Protein AF-A0A7X3L2T0-F1 (afdb_monomer)

Structure (mmCIF, N/CA/C/O backbone):
data_AF-A0A7X3L2T0-F1
#
_entry.id   AF-A0A7X3L2T0-F1
#
loop_
_atom_site.group_PDB
_atom_site.id
_atom_site.type_symbol
_atom_site.label_atom_id
_atom_site.label_alt_id
_atom_site.label_comp_id
_atom_site.label_asym_id
_atom_site.label_entity_id
_atom_site.label_seq_id
_atom_site.pdbx_PDB_ins_code
_atom_site.Cartn_x
_atom_site.Cartn_y
_atom_site.Cartn_z
_atom_site.occupancy
_atom_site.B_iso_or_equiv
_atom_site.auth_seq_id
_atom_site.auth_comp_id
_atom_site.auth_asym_id
_atom_site.auth_atom_id
_atom_site.pdbx_PDB_model_num
ATOM 1 N N . MET A 1 1 ? -4.067 -27.213 13.716 1.00 33.59 1 MET A N 1
ATOM 2 C CA . MET A 1 1 ? -3.298 -26.810 12.518 1.00 33.59 1 MET A CA 1
ATOM 3 C C . MET A 1 1 ? -4.275 -26.192 11.532 1.00 33.59 1 MET A C 1
ATOM 5 O O . MET A 1 1 ? -4.954 -26.915 10.819 1.00 33.59 1 MET A O 1
ATOM 9 N N . THR A 1 2 ? -4.468 -24.876 11.590 1.00 34.94 2 THR A N 1
ATOM 10 C CA . THR A 1 2 ? -5.421 -24.156 10.736 1.00 34.94 2 THR A CA 1
ATOM 11 C C . THR A 1 2 ? -4.739 -23.711 9.447 1.00 34.94 2 THR A C 1
ATOM 13 O O . THR A 1 2 ? -3.628 -23.190 9.465 1.00 34.94 2 THR A O 1
ATOM 16 N N . SER A 1 3 ? -5.430 -23.995 8.343 1.00 39.38 3 SER A N 1
ATOM 17 C CA . SER A 1 3 ? -5.092 -23.727 6.947 1.00 39.38 3 SER A CA 1
ATOM 18 C C . SER A 1 3 ? -4.263 -22.462 6.732 1.00 39.38 3 SER A C 1
ATOM 20 O O . SER A 1 3 ? -4.668 -21.372 7.133 1.00 39.38 3 SER A O 1
ATOM 22 N N . VAL A 1 4 ? -3.144 -22.618 6.020 1.00 44.22 4 VAL A N 1
ATOM 23 C CA . VAL A 1 4 ? -2.390 -21.539 5.373 1.00 44.22 4 VAL A CA 1
ATOM 24 C C . VAL A 1 4 ? -3.394 -20.644 4.647 1.00 44.22 4 VAL A C 1
ATOM 26 O O . VAL A 1 4 ? -4.039 -21.072 3.690 1.00 44.22 4 VAL A O 1
ATOM 29 N N . GLY A 1 5 ? -3.603 -19.436 5.176 1.00 45.91 5 GLY A N 1
ATOM 30 C CA . GLY A 1 5 ? -4.529 -18.466 4.608 1.00 45.91 5 GLY A CA 1
ATOM 31 C C . GLY A 1 5 ? -4.131 -18.190 3.166 1.00 45.91 5 GLY A C 1
ATOM 32 O O . GLY A 1 5 ? -2.961 -17.916 2.894 1.00 45.91 5 GLY A O 1
ATOM 33 N N . ALA A 1 6 ? -5.086 -18.309 2.245 1.00 55.22 6 ALA A N 1
ATOM 34 C CA . ALA A 1 6 ? -4.875 -17.967 0.848 1.00 55.22 6 ALA A CA 1
ATOM 35 C C . ALA A 1 6 ? -4.225 -16.579 0.785 1.00 55.22 6 ALA A C 1
ATOM 37 O O . ALA A 1 6 ? -4.824 -15.591 1.219 1.00 55.22 6 ALA A O 1
ATOM 38 N N . ARG A 1 7 ? -2.970 -16.513 0.317 1.00 68.75 7 ARG A N 1
ATOM 39 C CA . ARG A 1 7 ? -2.282 -15.235 0.122 1.00 68.75 7 ARG A CA 1
ATOM 40 C C . ARG A 1 7 ? -3.165 -14.407 -0.797 1.00 68.75 7 ARG A C 1
ATOM 42 O O . ARG A 1 7 ? -3.477 -14.848 -1.904 1.00 68.75 7 ARG A O 1
ATOM 49 N N . HIS A 1 8 ? -3.614 -13.254 -0.317 1.00 84.00 8 HIS A N 1
ATOM 50 C CA . HIS A 1 8 ? -4.382 -12.351 -1.153 1.00 84.00 8 HIS A CA 1
ATOM 51 C C . HIS A 1 8 ? -3.529 -11.994 -2.375 1.00 84.00 8 HIS A C 1
ATOM 53 O O . HIS A 1 8 ? -2.334 -11.743 -2.244 1.00 84.00 8 HIS A O 1
ATOM 59 N N . ARG A 1 9 ? -4.123 -12.028 -3.567 1.00 89.25 9 ARG A N 1
ATOM 60 C CA . ARG A 1 9 ? -3.465 -11.641 -4.815 1.00 89.25 9 ARG A CA 1
ATOM 61 C C . ARG A 1 9 ? -4.335 -10.621 -5.520 1.00 89.25 9 ARG A C 1
ATOM 63 O O . ARG A 1 9 ? -5.548 -10.805 -5.596 1.00 89.25 9 ARG A O 1
ATOM 70 N N . LEU A 1 10 ? -3.696 -9.581 -6.046 1.00 92.62 10 LEU A N 1
ATOM 71 C CA . LEU A 1 10 ? -4.368 -8.634 -6.922 1.00 92.62 10 LEU A CA 1
ATOM 72 C C . LEU A 1 10 ? -4.746 -9.325 -8.248 1.00 92.62 10 LEU A C 1
ATOM 74 O O . LEU A 1 10 ? -4.033 -10.241 -8.686 1.00 92.62 10 LEU A O 1
ATOM 78 N N . PRO A 1 11 ? -5.847 -8.910 -8.897 1.00 92.19 11 PRO A N 1
ATOM 79 C CA . PRO A 1 11 ? -6.208 -9.376 -10.232 1.00 92.19 11 PRO A CA 1
ATOM 80 C C . PRO A 1 11 ? -5.046 -9.215 -11.232 1.00 92.19 11 PRO A C 1
ATOM 82 O O . PRO A 1 11 ? -4.259 -8.279 -11.090 1.00 92.19 11 PRO A O 1
ATOM 85 N N . PRO A 1 12 ? -4.900 -10.107 -12.232 1.00 90.31 12 PRO A N 1
ATOM 86 C CA . PRO A 1 12 ? -3.883 -9.974 -13.284 1.00 90.31 12 PRO A CA 1
ATOM 87 C C . PRO A 1 12 ? -3.874 -8.585 -13.934 1.00 90.31 12 PRO A C 1
ATOM 89 O O . PRO A 1 12 ? -2.852 -7.913 -13.876 1.00 90.31 12 PRO A O 1
ATOM 92 N N . ASP A 1 13 ? -5.031 -8.111 -14.393 1.00 94.69 13 ASP A N 1
ATOM 93 C CA . ASP A 1 13 ? -5.159 -6.820 -15.079 1.00 94.69 13 ASP A CA 1
ATOM 94 C C . ASP A 1 13 ? -4.689 -5.641 -14.212 1.00 94.69 13 ASP A C 1
ATOM 96 O O . ASP A 1 13 ? -4.062 -4.700 -14.692 1.00 94.69 13 ASP A O 1
ATOM 100 N N . GLU A 1 14 ? -4.955 -5.693 -12.902 1.00 94.31 14 GLU A N 1
ATOM 101 C CA . GLU A 1 14 ? -4.504 -4.656 -11.974 1.00 94.31 14 GLU A CA 1
ATOM 102 C C . GLU A 1 14 ? -2.981 -4.682 -11.791 1.00 94.31 14 GLU A C 1
ATOM 104 O O . GLU A 1 14 ? -2.359 -3.625 -11.695 1.00 94.31 14 GLU A O 1
ATOM 109 N N . ARG A 1 15 ? -2.362 -5.869 -11.797 1.00 95.06 15 ARG A N 1
ATOM 110 C CA . ARG A 1 15 ? -0.898 -6.012 -11.740 1.00 95.06 15 ARG A CA 1
ATOM 111 C C . ARG A 1 15 ? -0.229 -5.446 -12.989 1.00 95.06 15 ARG A C 1
ATOM 113 O O . ARG A 1 15 ? 0.780 -4.755 -12.858 1.00 95.06 15 ARG A O 1
ATOM 120 N N . ASP A 1 16 ? -0.817 -5.661 -14.162 1.00 93.81 16 ASP A N 1
ATOM 121 C CA . ASP A 1 16 ? -0.314 -5.104 -15.422 1.00 93.81 16 ASP A CA 1
ATOM 122 C C . ASP A 1 16 ? -0.427 -3.572 -15.441 1.00 93.81 16 ASP A C 1
ATOM 124 O O . ASP A 1 16 ? 0.521 -2.873 -15.810 1.00 93.81 16 ASP A O 1
ATOM 128 N N . ILE A 1 17 ? -1.550 -3.028 -14.952 1.00 96.88 17 ILE A N 1
ATOM 129 C CA . ILE A 1 17 ? -1.744 -1.579 -14.777 1.00 96.88 17 ILE A CA 1
ATOM 130 C C . ILE A 1 17 ? -0.698 -0.995 -13.821 1.00 96.88 17 ILE A C 1
ATOM 132 O O . ILE A 1 17 ? -0.138 0.064 -14.115 1.00 96.88 17 ILE A O 1
ATOM 136 N N . ILE A 1 18 ? -0.421 -1.673 -12.703 1.00 96.38 18 ILE A N 1
ATOM 137 C CA . ILE A 1 18 ? 0.611 -1.264 -11.742 1.00 96.38 18 ILE A CA 1
ATOM 138 C C . ILE A 1 18 ? 1.982 -1.233 -12.417 1.00 96.38 18 ILE A C 1
ATOM 140 O O . ILE A 1 18 ? 2.676 -0.220 -12.328 1.00 96.38 18 ILE A O 1
ATOM 144 N N . GLY A 1 19 ? 2.352 -2.300 -13.129 1.00 93.56 19 GLY A N 1
ATOM 145 C CA . GLY A 1 19 ? 3.618 -2.377 -13.857 1.00 93.56 19 GLY A CA 1
ATOM 146 C C . GLY A 1 19 ? 3.789 -1.221 -14.841 1.00 93.56 19 GLY A C 1
ATOM 147 O O . GLY A 1 19 ? 4.789 -0.505 -14.790 1.00 93.56 19 GLY A O 1
ATOM 148 N N . ALA A 1 20 ? 2.778 -0.974 -15.676 1.00 95.06 20 ALA A N 1
ATOM 149 C CA . ALA A 1 20 ? 2.796 0.120 -16.643 1.00 95.06 20 ALA A CA 1
ATOM 150 C C . ALA A 1 20 ? 2.870 1.505 -15.974 1.00 95.06 20 ALA A C 1
ATOM 152 O O . ALA A 1 20 ? 3.608 2.376 -16.435 1.00 95.06 20 ALA A O 1
ATOM 153 N N . ALA A 1 21 ? 2.132 1.720 -14.880 1.00 96.06 21 ALA A N 1
ATOM 154 C CA . ALA A 1 21 ? 2.128 2.987 -14.152 1.00 96.06 21 ALA A CA 1
ATOM 155 C C . ALA A 1 21 ? 3.484 3.284 -13.501 1.00 96.06 21 ALA A C 1
ATOM 157 O O . ALA A 1 21 ? 3.994 4.399 -13.618 1.00 96.06 21 ALA A O 1
ATOM 158 N N . VAL A 1 22 ? 4.085 2.284 -12.855 1.00 95.00 22 VAL A N 1
ATOM 159 C CA . VAL A 1 22 ? 5.396 2.409 -12.209 1.00 95.00 22 VAL A CA 1
ATOM 160 C C . VAL A 1 22 ? 6.491 2.639 -13.252 1.00 95.00 22 VAL A C 1
ATOM 162 O O . VAL A 1 22 ? 7.291 3.558 -13.086 1.00 95.00 22 VAL A O 1
ATOM 165 N N . ALA A 1 23 ? 6.491 1.888 -14.358 1.00 92.88 23 ALA A N 1
ATOM 166 C CA . ALA A 1 23 ? 7.435 2.096 -15.456 1.00 92.88 23 ALA A CA 1
ATOM 167 C C . ALA A 1 23 ? 7.300 3.502 -16.064 1.00 92.88 23 ALA A C 1
ATOM 169 O O . ALA A 1 23 ? 8.298 4.171 -16.327 1.00 92.88 23 ALA A O 1
ATOM 170 N N . HIS A 1 24 ? 6.070 3.994 -16.240 1.00 94.44 24 HIS A N 1
ATOM 171 C CA . HIS A 1 24 ? 5.829 5.352 -16.722 1.00 94.44 24 HIS A CA 1
ATOM 172 C C . HIS A 1 24 ? 6.337 6.419 -15.741 1.00 94.44 24 HIS A C 1
ATOM 174 O O . HIS A 1 24 ? 7.023 7.353 -16.156 1.00 94.44 24 HIS A O 1
ATOM 180 N N . ALA A 1 25 ? 6.066 6.266 -14.440 1.00 93.00 25 ALA A N 1
ATOM 181 C CA . ALA A 1 25 ? 6.570 7.166 -13.400 1.00 93.00 25 ALA A CA 1
ATOM 182 C C . ALA A 1 25 ? 8.108 7.182 -13.340 1.00 93.00 25 ALA A C 1
ATOM 184 O O . ALA A 1 25 ? 8.713 8.225 -13.095 1.00 93.00 25 ALA A O 1
ATOM 185 N N . ALA A 1 26 ? 8.737 6.046 -13.638 1.00 92.69 26 ALA A N 1
ATOM 186 C CA . ALA A 1 26 ? 10.179 5.897 -13.768 1.00 92.69 26 ALA A CA 1
ATOM 187 C C . ALA A 1 26 ? 10.741 6.355 -15.127 1.00 92.69 26 ALA A C 1
ATOM 189 O O . ALA A 1 26 ? 11.920 6.147 -15.393 1.00 92.69 26 ALA A O 1
ATOM 190 N N . ARG A 1 27 ? 9.930 6.961 -16.008 1.00 92.25 27 ARG A N 1
ATOM 191 C CA . ARG A 1 27 ? 10.324 7.350 -17.378 1.00 92.25 27 ARG A CA 1
ATOM 192 C C . ARG A 1 27 ? 10.944 6.202 -18.185 1.00 92.25 27 ARG A C 1
ATOM 194 O O . ARG A 1 27 ? 11.827 6.437 -19.000 1.00 92.25 27 ARG A O 1
ATOM 201 N N . GLN A 1 28 ? 10.467 4.978 -17.957 1.00 88.25 28 GLN A N 1
ATOM 202 C CA . GLN A 1 28 ? 10.946 3.751 -18.604 1.00 88.25 28 GLN A CA 1
ATOM 203 C C . GLN A 1 28 ? 12.433 3.446 -18.339 1.00 88.25 28 GLN A C 1
ATOM 205 O O . GLN A 1 28 ? 13.030 2.650 -19.056 1.00 88.25 28 GLN A O 1
ATOM 210 N N . ASP A 1 29 ? 13.027 4.049 -17.305 1.00 89.44 29 ASP A N 1
ATOM 211 C CA . ASP A 1 29 ? 14.392 3.763 -16.870 1.00 89.44 29 ASP A CA 1
ATOM 212 C C . ASP A 1 29 ? 14.379 2.655 -15.799 1.00 89.44 29 ASP A C 1
ATOM 214 O O . ASP A 1 29 ? 13.783 2.845 -14.730 1.00 89.44 29 ASP A O 1
ATOM 218 N N . PRO A 1 30 ? 15.046 1.510 -16.039 1.00 86.19 30 PRO A N 1
ATOM 219 C CA . PRO A 1 30 ? 15.070 0.391 -15.097 1.00 86.19 30 PRO A CA 1
ATOM 220 C C . PRO A 1 30 ? 15.681 0.728 -13.730 1.00 86.19 30 PRO A C 1
ATOM 222 O O . PRO A 1 30 ? 15.215 0.225 -12.707 1.00 86.19 30 PRO A O 1
ATOM 225 N N . THR A 1 31 ? 16.684 1.609 -13.684 1.00 87.19 31 THR A N 1
ATOM 226 C CA . THR A 1 31 ? 17.337 2.032 -12.435 1.00 87.19 31 THR A CA 1
ATOM 227 C C . THR A 1 31 ? 16.404 2.930 -11.632 1.00 87.19 31 THR A C 1
ATOM 229 O O . THR A 1 31 ? 16.197 2.701 -10.439 1.00 87.19 31 THR A O 1
ATOM 232 N N . MET A 1 32 ? 15.778 3.919 -12.283 1.00 89.94 32 MET A N 1
ATOM 233 C CA . MET A 1 32 ? 14.776 4.763 -11.619 1.00 89.94 32 MET A CA 1
ATOM 234 C C . MET A 1 32 ? 13.574 3.936 -11.157 1.00 89.94 32 MET A C 1
ATOM 236 O O . MET A 1 32 ? 13.033 4.199 -10.083 1.00 89.94 32 MET A O 1
ATOM 240 N N . GLN A 1 33 ? 13.175 2.922 -11.927 1.00 92.31 33 GLN A N 1
ATOM 241 C CA . GLN A 1 33 ? 12.093 2.013 -11.564 1.00 92.31 33 GLN A CA 1
ATOM 242 C C . GLN A 1 33 ? 12.431 1.214 -10.306 1.00 92.31 33 GLN A C 1
ATOM 244 O O . GLN A 1 33 ? 11.620 1.195 -9.381 1.00 92.31 33 GLN A O 1
ATOM 249 N N . ALA A 1 34 ? 13.615 0.602 -10.238 1.00 89.12 34 ALA A N 1
ATOM 250 C CA . ALA A 1 34 ? 14.059 -0.134 -9.056 1.00 89.12 34 ALA A CA 1
ATOM 251 C C . ALA A 1 34 ? 14.100 0.771 -7.811 1.00 89.12 34 ALA A C 1
ATOM 253 O O . ALA A 1 34 ? 13.538 0.423 -6.774 1.00 89.12 34 ALA A O 1
ATOM 254 N N . MET A 1 35 ? 14.662 1.980 -7.932 1.00 90.12 35 MET A N 1
ATOM 255 C CA . MET A 1 35 ? 14.695 2.954 -6.833 1.00 90.12 35 MET A CA 1
ATOM 256 C C . MET A 1 35 ? 13.293 3.370 -6.369 1.00 90.12 35 MET A C 1
ATOM 258 O O . MET A 1 35 ? 13.025 3.436 -5.167 1.00 90.12 35 MET A O 1
ATOM 262 N N . LEU A 1 36 ? 12.389 3.652 -7.311 1.00 93.88 36 LEU A N 1
ATOM 263 C CA . LEU A 1 36 ? 11.010 4.031 -7.016 1.00 93.88 36 LEU A CA 1
ATOM 264 C C . LEU A 1 36 ? 10.268 2.897 -6.300 1.00 93.88 36 LEU A C 1
ATOM 266 O O . LEU A 1 36 ? 9.603 3.137 -5.292 1.00 93.88 36 LEU A O 1
ATOM 270 N N . VAL A 1 37 ? 10.404 1.667 -6.797 1.00 94.88 37 VAL A N 1
ATOM 271 C CA . VAL A 1 37 ? 9.807 0.466 -6.202 1.00 94.88 37 VAL A CA 1
ATOM 272 C C . VAL A 1 37 ? 10.318 0.245 -4.781 1.00 94.88 37 VAL A C 1
ATOM 274 O O . VAL A 1 37 ? 9.501 0.128 -3.865 1.00 94.88 37 VAL A O 1
ATOM 277 N N . ALA A 1 38 ? 11.637 0.262 -4.575 1.00 93.12 38 ALA A N 1
ATOM 278 C CA . ALA A 1 38 ? 12.240 0.087 -3.257 1.00 93.12 38 ALA A CA 1
ATOM 279 C C . ALA A 1 38 ? 11.710 1.129 -2.262 1.00 93.12 38 ALA A C 1
ATOM 281 O O . ALA A 1 38 ? 11.280 0.788 -1.156 1.00 93.12 38 ALA A O 1
ATOM 282 N N . ARG A 1 39 ? 11.633 2.400 -2.684 1.00 94.31 39 ARG A N 1
ATOM 283 C CA . ARG A 1 39 ? 11.124 3.481 -1.835 1.00 94.31 39 ARG A CA 1
ATOM 284 C C . ARG A 1 39 ? 9.639 3.338 -1.505 1.00 94.31 39 ARG A C 1
ATOM 286 O O . ARG A 1 39 ? 9.235 3.646 -0.382 1.00 94.31 39 ARG A O 1
ATOM 293 N N . LEU A 1 40 ? 8.820 2.888 -2.456 1.00 94.94 40 LEU A N 1
ATOM 294 C CA . LEU A 1 40 ? 7.394 2.634 -2.227 1.00 94.94 40 LEU A CA 1
ATOM 295 C C . LEU A 1 40 ? 7.186 1.502 -1.218 1.00 94.94 40 LEU A C 1
ATOM 297 O O . LEU A 1 40 ? 6.382 1.655 -0.300 1.00 94.94 40 LEU A O 1
ATOM 301 N N . ILE A 1 41 ? 7.922 0.396 -1.355 1.00 95.88 41 ILE A N 1
ATOM 302 C CA . ILE A 1 41 ? 7.832 -0.749 -0.439 1.00 95.88 41 ILE A CA 1
ATOM 303 C C . ILE A 1 41 ? 8.245 -0.337 0.977 1.00 95.88 41 ILE A C 1
ATOM 305 O O . ILE A 1 41 ? 7.504 -0.603 1.926 1.00 95.88 41 ILE A O 1
ATOM 309 N N . GLU A 1 42 ? 9.380 0.354 1.117 1.00 95.31 42 GLU A N 1
ATOM 310 C CA . GLU A 1 42 ? 9.870 0.867 2.401 1.00 95.31 42 GLU A CA 1
ATOM 311 C C . GLU A 1 42 ? 8.829 1.785 3.060 1.00 95.31 42 GLU A C 1
ATOM 313 O O . GLU A 1 42 ? 8.422 1.562 4.202 1.00 95.31 42 GLU A O 1
ATOM 318 N N . THR A 1 43 ? 8.321 2.769 2.310 1.00 95.38 43 THR A N 1
ATOM 319 C CA . THR A 1 43 ? 7.330 3.731 2.817 1.00 95.38 43 THR A CA 1
ATOM 320 C C . THR A 1 43 ? 6.037 3.033 3.240 1.00 95.38 43 THR A C 1
ATOM 322 O O . THR A 1 43 ? 5.503 3.320 4.312 1.00 95.38 43 THR A O 1
ATOM 325 N N . ASN A 1 44 ? 5.549 2.072 2.449 1.00 96.12 44 ASN A N 1
ATOM 326 C CA . ASN A 1 44 ? 4.351 1.301 2.783 1.00 96.12 44 ASN A CA 1
ATOM 327 C C . ASN A 1 44 ? 4.543 0.454 4.046 1.00 96.12 44 ASN A C 1
ATOM 329 O O . ASN A 1 44 ? 3.586 0.270 4.798 1.00 96.12 44 ASN A O 1
ATOM 333 N N . ALA A 1 45 ? 5.745 -0.080 4.284 1.00 95.50 45 ALA A N 1
ATOM 334 C CA . ALA A 1 45 ? 6.045 -0.856 5.482 1.00 95.50 45 ALA A CA 1
ATOM 335 C C . ALA A 1 45 ? 6.005 0.023 6.741 1.00 95.50 45 ALA A C 1
ATOM 337 O O . ALA A 1 45 ? 5.333 -0.340 7.712 1.00 95.50 45 ALA A O 1
ATOM 338 N N . THR A 1 46 ? 6.644 1.198 6.700 1.00 97.25 46 THR A N 1
ATOM 339 C CA . THR A 1 46 ? 6.585 2.189 7.786 1.00 97.25 46 THR A CA 1
ATOM 340 C C . THR A 1 46 ? 5.150 2.648 8.036 1.00 97.25 46 THR A C 1
ATOM 342 O O . THR A 1 46 ? 4.666 2.573 9.165 1.00 97.25 46 THR A O 1
ATOM 345 N N . ASP A 1 47 ? 4.419 3.026 6.986 1.00 97.69 47 ASP A N 1
ATOM 346 C CA . ASP A 1 47 ? 3.034 3.481 7.120 1.00 97.69 47 ASP A CA 1
ATOM 347 C C . ASP A 1 47 ? 2.116 2.362 7.642 1.00 97.69 47 ASP A C 1
ATOM 349 O O . ASP A 1 47 ? 1.221 2.600 8.451 1.00 97.69 47 ASP A O 1
ATOM 353 N N . LEU A 1 48 ? 2.328 1.106 7.246 1.00 97.00 48 LEU A N 1
ATOM 354 C CA . LEU A 1 48 ? 1.555 -0.013 7.783 1.00 97.00 48 LEU A CA 1
ATOM 355 C C . LEU A 1 48 ? 1.812 -0.221 9.284 1.00 97.00 48 LEU A C 1
ATOM 357 O O . LEU A 1 48 ? 0.880 -0.536 10.033 1.00 97.00 48 LEU A O 1
ATOM 361 N N . GLN A 1 49 ? 3.053 -0.055 9.736 1.00 97.69 49 GLN A N 1
ATOM 362 C CA . GLN A 1 49 ? 3.384 -0.115 11.156 1.00 97.69 49 GLN A CA 1
ATOM 363 C C . GLN A 1 49 ? 2.707 1.025 11.929 1.00 97.69 49 GLN A C 1
ATOM 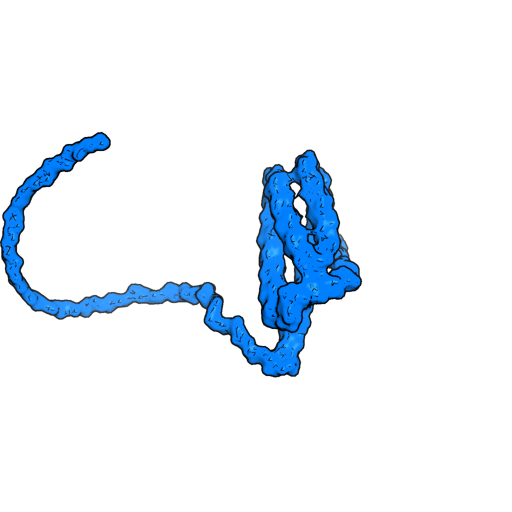365 O O . GLN A 1 49 ? 2.026 0.766 12.925 1.00 97.69 49 GLN A O 1
ATOM 370 N N . ASP A 1 50 ? 2.796 2.256 11.426 1.00 97.81 50 ASP A N 1
ATOM 371 C CA . ASP A 1 50 ? 2.137 3.426 12.014 1.00 97.81 50 ASP A CA 1
ATOM 372 C C . ASP A 1 50 ? 0.617 3.244 12.090 1.00 97.81 50 ASP A C 1
ATOM 374 O O . ASP A 1 50 ? -0.007 3.549 13.109 1.00 97.81 50 ASP A O 1
ATOM 378 N N . LEU A 1 51 ? 0.008 2.678 11.044 1.00 97.88 51 LEU A N 1
ATOM 379 C CA . LEU A 1 51 ? -1.421 2.384 11.005 1.00 97.88 51 LEU A CA 1
ATOM 380 C C . LEU A 1 51 ? -1.813 1.404 12.113 1.00 97.88 51 LEU A C 1
ATOM 382 O O . LEU A 1 51 ? -2.794 1.632 12.822 1.00 97.88 51 LEU A O 1
ATOM 386 N N . ARG A 1 52 ? -1.048 0.321 12.293 1.00 97.81 52 ARG A N 1
ATOM 387 C CA . ARG A 1 52 ? -1.300 -0.666 13.356 1.00 97.81 52 ARG A CA 1
ATOM 388 C C . ARG A 1 52 ? -1.206 -0.030 14.742 1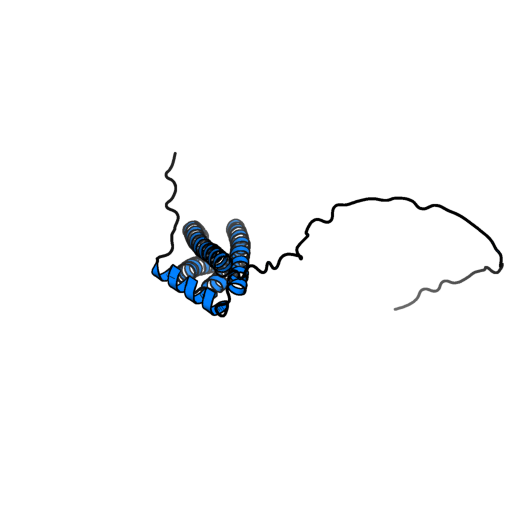.00 97.81 52 ARG A C 1
ATOM 390 O O . ARG A 1 52 ? -2.059 -0.300 15.593 1.00 97.81 52 ARG A O 1
ATOM 397 N N . HIS A 1 53 ? -0.225 0.842 14.966 1.00 97.94 53 HIS A N 1
ATOM 398 C CA . HIS A 1 53 ? -0.093 1.574 16.226 1.00 97.94 53 HIS A CA 1
ATOM 399 C C . HIS A 1 53 ? -1.256 2.544 16.458 1.00 97.94 53 HIS A C 1
ATOM 401 O O . HIS A 1 53 ? -1.826 2.556 17.551 1.00 97.94 53 HIS A O 1
ATOM 407 N N . ALA A 1 54 ? -1.658 3.303 15.437 1.00 97.75 54 ALA A N 1
ATOM 408 C CA . ALA A 1 54 ? -2.785 4.226 15.521 1.00 97.75 54 ALA A CA 1
ATOM 409 C C . ALA A 1 54 ? -4.103 3.495 15.825 1.00 97.75 54 ALA A C 1
ATOM 411 O O . ALA A 1 54 ? -4.841 3.916 16.715 1.00 97.75 54 ALA A O 1
ATOM 412 N N . VAL A 1 55 ? -4.371 2.355 15.173 1.00 97.56 55 VAL A N 1
ATOM 413 C CA . VAL A 1 55 ? -5.558 1.527 15.462 1.00 97.56 55 VAL A CA 1
ATOM 414 C C . VAL A 1 55 ? -5.527 0.997 16.895 1.00 97.56 55 VAL A C 1
ATOM 416 O O . VAL A 1 55 ? -6.522 1.114 17.608 1.00 97.56 55 VAL A O 1
ATOM 419 N N . THR A 1 56 ? -4.383 0.474 17.346 1.00 97.00 56 THR A N 1
ATOM 420 C CA . THR A 1 56 ? -4.221 -0.048 18.717 1.00 97.00 56 THR A CA 1
ATOM 421 C C . THR A 1 56 ? -4.510 1.028 19.763 1.00 97.00 56 THR A C 1
ATOM 423 O O . THR A 1 56 ? -5.179 0.773 20.762 1.00 97.00 56 THR A O 1
ATOM 426 N N . ARG A 1 57 ? -4.060 2.259 19.506 1.00 97.31 57 ARG A N 1
ATOM 427 C CA . ARG A 1 57 ? -4.289 3.427 20.364 1.00 97.31 57 ARG A CA 1
ATOM 428 C C . ARG A 1 57 ? -5.657 4.088 20.181 1.00 97.31 57 ARG A C 1
ATOM 430 O O . ARG A 1 57 ? -5.944 5.047 20.890 1.00 97.31 57 ARG A O 1
ATOM 437 N N . ARG A 1 58 ? -6.480 3.614 19.237 1.00 96.56 58 ARG A N 1
ATOM 438 C CA . ARG A 1 58 ? -7.737 4.260 18.814 1.00 96.56 58 ARG A CA 1
ATOM 439 C C . ARG A 1 58 ? -7.554 5.723 18.382 1.00 96.56 58 ARG A C 1
ATOM 441 O O . ARG A 1 58 ? -8.456 6.543 18.528 1.00 96.56 58 ARG A O 1
ATOM 448 N N . ASP A 1 59 ? -6.387 6.049 17.836 1.00 97.75 59 ASP A N 1
ATOM 449 C CA . ASP A 1 59 ? -6.077 7.362 17.274 1.00 97.75 59 ASP A CA 1
ATOM 450 C C . ASP A 1 59 ? -6.663 7.468 15.859 1.00 97.75 59 ASP A C 1
ATOM 452 O O . ASP A 1 59 ? -5.985 7.229 14.859 1.00 97.75 59 ASP A O 1
ATOM 456 N N . TRP A 1 60 ? -7.956 7.781 15.761 1.00 97.25 60 TRP A N 1
ATOM 457 C CA . TRP A 1 60 ? -8.659 7.850 14.476 1.00 97.25 60 TRP A CA 1
ATOM 458 C C . TRP A 1 60 ? -8.125 8.919 13.512 1.00 97.25 60 TRP A C 1
ATOM 460 O O . TRP A 1 60 ? -8.024 8.625 12.317 1.00 97.25 60 TRP A O 1
ATOM 470 N N . PRO A 1 61 ? -7.730 10.125 13.966 1.00 97.19 61 PRO A N 1
ATOM 471 C CA . PRO A 1 61 ? -6.998 11.063 13.120 1.00 97.19 61 PRO A CA 1
ATOM 472 C C . PRO A 1 61 ? -5.687 10.475 12.581 1.00 97.19 61 PRO A C 1
ATOM 474 O O . PRO A 1 61 ? -5.404 10.620 11.388 1.00 97.19 61 PRO A O 1
ATOM 477 N N . GLY A 1 62 ? -4.925 9.768 13.423 1.00 97.44 62 GLY A N 1
ATOM 478 C CA . GLY A 1 62 ? -3.725 9.031 13.024 1.00 97.44 62 GLY A CA 1
ATOM 479 C C . GLY A 1 62 ? -4.020 7.979 11.956 1.00 97.44 62 GLY A C 1
ATOM 480 O O . GLY A 1 62 ? -3.406 7.998 10.892 1.00 97.44 62 GLY A O 1
ATOM 481 N N . VAL A 1 63 ? -5.038 7.138 12.172 1.00 97.88 63 VAL A N 1
ATOM 482 C CA . VAL A 1 63 ? -5.496 6.129 11.200 1.00 97.88 63 VAL A CA 1
ATOM 483 C C . VAL A 1 63 ? -5.812 6.768 9.848 1.00 97.88 63 VAL A C 1
ATOM 485 O O . VAL A 1 63 ? -5.324 6.301 8.820 1.00 97.88 63 VAL A O 1
ATOM 488 N N . ARG A 1 64 ? -6.590 7.858 9.828 1.00 97.81 64 ARG A N 1
ATOM 489 C CA . ARG A 1 64 ? -6.950 8.552 8.581 1.00 97.81 64 ARG A CA 1
ATOM 490 C C . ARG A 1 64 ? -5.726 9.117 7.870 1.00 97.81 64 ARG A C 1
ATOM 492 O O . ARG A 1 64 ? -5.600 8.923 6.665 1.00 97.81 64 ARG A O 1
ATOM 499 N N . ARG A 1 65 ? -4.816 9.775 8.595 1.00 97.25 65 ARG A N 1
ATOM 500 C CA . ARG A 1 65 ? -3.580 10.333 8.022 1.00 97.25 65 ARG A CA 1
ATOM 501 C C . ARG A 1 65 ? -2.727 9.241 7.379 1.00 97.25 65 ARG A C 1
ATOM 503 O O . ARG A 1 65 ? -2.287 9.405 6.244 1.00 97.25 65 ARG A O 1
ATOM 510 N N . THR A 1 66 ? -2.521 8.130 8.075 1.00 97.38 66 THR A N 1
ATOM 511 C CA . THR A 1 66 ? -1.675 7.042 7.581 1.00 97.38 66 THR A CA 1
ATOM 512 C C . THR A 1 66 ? -2.309 6.322 6.393 1.00 97.38 66 THR A C 1
ATOM 514 O O . THR A 1 66 ? -1.652 6.107 5.378 1.00 97.38 66 THR A O 1
ATOM 517 N N . VAL A 1 67 ? -3.615 6.039 6.441 1.00 97.25 67 VAL A N 1
ATOM 518 C CA . VAL A 1 67 ? -4.343 5.481 5.289 1.00 97.25 67 VAL A CA 1
ATOM 519 C C . VAL A 1 67 ? -4.314 6.438 4.096 1.00 97.25 67 VAL A C 1
ATOM 521 O O . VAL A 1 67 ? -4.181 5.995 2.958 1.00 97.25 67 VAL A O 1
ATOM 524 N N . HIS A 1 68 ? -4.399 7.750 4.325 1.00 96.69 68 HIS A N 1
ATOM 525 C CA . HIS A 1 68 ? -4.290 8.743 3.260 1.00 96.69 68 HIS A CA 1
ATOM 526 C C . HIS A 1 68 ? -2.930 8.692 2.551 1.00 96.69 68 HIS A C 1
ATOM 528 O O . HIS A 1 68 ? -2.892 8.687 1.321 1.00 96.69 68 HIS A O 1
ATOM 534 N N . ARG A 1 69 ? -1.831 8.582 3.306 1.00 96.50 69 ARG A N 1
ATOM 535 C CA . ARG A 1 69 ? -0.475 8.434 2.751 1.00 96.50 69 ARG A CA 1
ATOM 536 C C . ARG A 1 69 ? -0.328 7.163 1.912 1.00 96.50 69 ARG A C 1
ATOM 538 O O . ARG A 1 69 ? 0.094 7.253 0.761 1.00 96.50 69 ARG A O 1
ATOM 545 N N . ILE A 1 70 ? -0.788 6.018 2.425 1.00 97.06 70 ILE A N 1
ATOM 546 C CA . ILE A 1 70 ? -0.747 4.740 1.691 1.00 97.06 70 ILE A CA 1
ATOM 547 C C . ILE A 1 70 ? -1.577 4.818 0.402 1.00 97.06 70 ILE A C 1
ATOM 549 O O . ILE A 1 70 ? -1.141 4.354 -0.650 1.00 97.06 70 ILE A O 1
ATOM 553 N N . LYS A 1 71 ? -2.761 5.446 0.438 1.00 95.88 71 LYS A N 1
ATOM 554 C CA . LYS A 1 71 ? -3.552 5.687 -0.781 1.00 95.88 71 LYS A CA 1
ATOM 555 C C . LYS A 1 71 ? -2.794 6.545 -1.794 1.00 95.88 71 LYS A C 1
ATOM 557 O O . LYS A 1 71 ? -2.938 6.298 -2.984 1.00 95.88 71 LYS A O 1
ATOM 562 N N . GLY A 1 72 ? -2.011 7.527 -1.346 1.00 95.06 72 GLY A N 1
ATOM 563 C CA . GLY A 1 72 ? -1.150 8.334 -2.215 1.00 95.06 72 GLY A CA 1
ATOM 564 C C . GLY A 1 72 ? -0.111 7.483 -2.949 1.00 95.06 72 GLY A C 1
ATOM 565 O O . GLY A 1 72 ? -0.010 7.564 -4.172 1.00 95.06 72 GLY A O 1
ATOM 566 N N . ALA A 1 73 ? 0.580 6.597 -2.227 1.00 93.19 73 ALA A N 1
ATOM 567 C CA . ALA A 1 73 ? 1.511 5.633 -2.819 1.00 93.19 73 ALA A CA 1
AT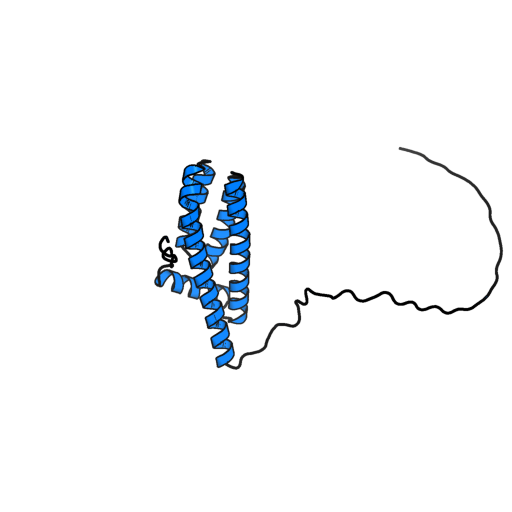OM 568 C C . ALA A 1 73 ? 0.808 4.681 -3.808 1.00 93.19 73 ALA A C 1
ATOM 570 O O . ALA A 1 73 ? 1.279 4.466 -4.924 1.00 93.19 73 ALA A O 1
ATOM 571 N N . ALA A 1 74 ? -0.368 4.164 -3.441 1.00 95.06 74 ALA A N 1
ATOM 572 C CA . ALA A 1 74 ? -1.170 3.309 -4.313 1.00 95.06 74 ALA A CA 1
ATOM 573 C C . ALA A 1 74 ? -1.700 4.040 -5.556 1.00 95.06 74 ALA A C 1
ATOM 575 O O . ALA A 1 74 ? -1.800 3.432 -6.618 1.00 95.06 74 ALA A O 1
ATOM 576 N N . ALA A 1 75 ? -2.026 5.332 -5.453 1.00 96.19 75 ALA A N 1
ATOM 577 C CA . ALA A 1 75 ? -2.490 6.148 -6.573 1.00 96.19 75 ALA A CA 1
ATOM 578 C C . ALA A 1 75 ? -1.389 6.384 -7.609 1.00 96.19 75 ALA A C 1
ATOM 580 O O . ALA A 1 75 ? -1.670 6.302 -8.804 1.00 96.19 75 ALA A O 1
ATOM 581 N N . LEU A 1 76 ? -0.145 6.587 -7.165 1.00 94.56 76 LEU A N 1
ATOM 582 C CA . LEU A 1 76 ? 1.018 6.661 -8.052 1.00 94.56 76 LEU A CA 1
ATOM 583 C C . LEU A 1 76 ? 1.161 5.382 -8.891 1.00 94.56 76 LEU A C 1
ATOM 585 O O . LEU A 1 76 ? 1.383 5.455 -10.095 1.00 94.56 76 LEU A O 1
ATOM 589 N N . ALA A 1 77 ? 0.941 4.219 -8.276 1.00 94.31 77 ALA A N 1
ATOM 590 C CA . ALA A 1 77 ? 0.950 2.922 -8.952 1.00 94.31 77 ALA A CA 1
ATOM 591 C C . ALA A 1 77 ? -0.414 2.514 -9.548 1.00 94.31 77 ALA A C 1
ATOM 593 O O . ALA A 1 77 ? -0.568 1.392 -10.015 1.00 94.31 77 ALA A O 1
ATOM 594 N N . ARG A 1 78 ? -1.426 3.391 -9.508 1.00 96.38 78 ARG A N 1
ATOM 595 C CA . ARG A 1 78 ? -2.800 3.138 -9.986 1.00 96.38 78 ARG A CA 1
ATOM 596 C C . ARG A 1 78 ? -3.470 1.867 -9.424 1.00 96.38 78 ARG A C 1
ATOM 598 O O . ARG A 1 78 ? -4.350 1.302 -10.067 1.00 96.38 78 ARG A O 1
ATOM 605 N N . CYS A 1 79 ? -3.117 1.453 -8.208 1.00 96.94 79 CYS A N 1
ATOM 606 C CA . CYS A 1 79 ? -3.703 0.293 -7.532 1.00 96.94 79 CYS A CA 1
ATOM 607 C C . CYS A 1 79 ? -5.079 0.641 -6.930 1.00 96.94 79 CYS A C 1
ATOM 609 O O . CYS A 1 79 ? -5.190 1.195 -5.829 1.00 96.94 79 CYS A O 1
ATOM 611 N N . ALA A 1 80 ? -6.149 0.326 -7.659 1.00 96.31 80 ALA A N 1
ATOM 612 C CA . ALA A 1 80 ? -7.527 0.630 -7.284 1.00 96.31 80 ALA A CA 1
ATOM 613 C C . ALA A 1 80 ? -7.986 -0.143 -6.037 1.00 96.31 80 ALA A C 1
ATOM 615 O O . ALA A 1 80 ? -8.712 0.410 -5.205 1.00 96.31 80 ALA A O 1
ATOM 616 N N . SER A 1 81 ? -7.530 -1.383 -5.864 1.00 96.62 81 SER A N 1
ATOM 617 C CA . SER A 1 81 ? -7.871 -2.251 -4.735 1.00 96.62 81 SER A CA 1
ATOM 618 C C . SER A 1 81 ? -7.430 -1.661 -3.395 1.00 96.62 81 SER A C 1
ATOM 620 O O . SER A 1 81 ? -8.235 -1.587 -2.459 1.00 96.62 81 SER A O 1
ATOM 622 N N . VAL A 1 82 ? -6.187 -1.170 -3.294 1.00 97.00 82 VAL A N 1
ATOM 623 C CA . VAL A 1 82 ? -5.692 -0.499 -2.075 1.00 97.00 82 VAL A CA 1
ATOM 624 C C . VAL A 1 82 ? -6.464 0.796 -1.828 1.00 97.00 82 VAL A C 1
ATOM 626 O O . VAL A 1 82 ? -6.868 1.066 -0.696 1.00 97.00 82 VA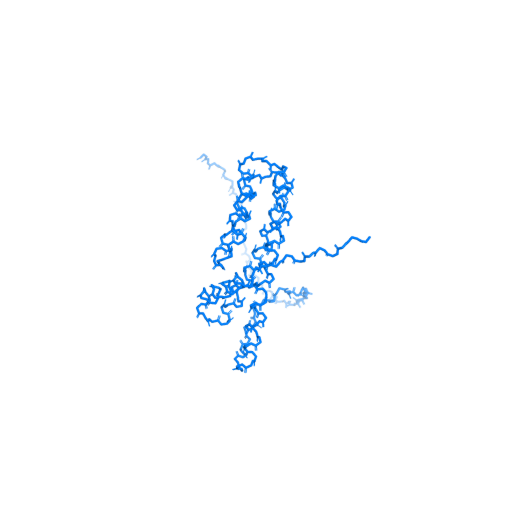L A O 1
ATOM 629 N N . ILE A 1 83 ? -6.738 1.578 -2.878 1.00 97.88 83 ILE A N 1
ATOM 630 C CA . ILE A 1 83 ? -7.486 2.837 -2.763 1.00 97.88 83 ILE A CA 1
ATOM 631 C C . ILE A 1 83 ? -8.903 2.592 -2.230 1.00 97.88 83 ILE A C 1
ATOM 633 O O . ILE A 1 83 ? -9.347 3.290 -1.315 1.00 97.88 83 ILE A O 1
ATOM 637 N N . ALA A 1 84 ? -9.617 1.605 -2.772 1.00 97.25 84 ALA A N 1
ATOM 638 C CA . ALA A 1 84 ? -10.978 1.268 -2.363 1.00 97.25 84 ALA A CA 1
ATOM 639 C C . ALA A 1 84 ? -11.034 0.749 -0.916 1.00 97.25 84 ALA A C 1
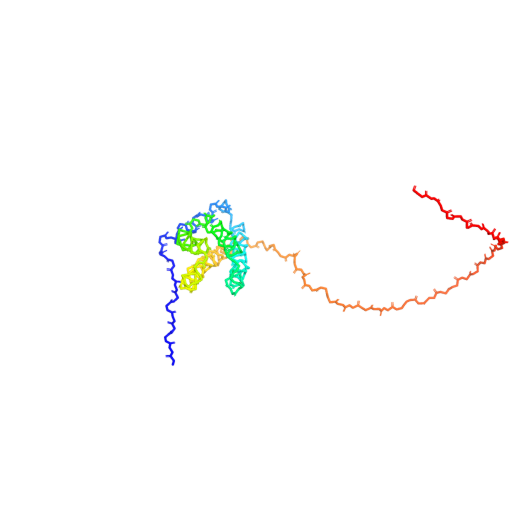ATOM 641 O O . ALA A 1 84 ? -11.858 1.203 -0.114 1.00 97.25 84 ALA A O 1
ATOM 642 N N . ALA A 1 85 ? -10.118 -0.150 -0.549 1.00 96.44 85 ALA A N 1
ATOM 643 C CA . ALA A 1 85 ? -10.025 -0.659 0.815 1.00 96.44 85 ALA A CA 1
ATOM 644 C C . ALA A 1 85 ? -9.640 0.452 1.812 1.00 96.44 85 ALA A C 1
ATOM 646 O O . ALA A 1 85 ? -10.229 0.551 2.889 1.00 96.44 85 ALA A O 1
ATOM 647 N N . GLY A 1 86 ? -8.729 1.350 1.423 1.00 97.00 86 GLY A N 1
ATOM 648 C CA . GLY A 1 86 ? -8.332 2.510 2.219 1.00 97.00 86 GLY A CA 1
ATOM 649 C C . GLY A 1 86 ? -9.484 3.487 2.463 1.00 97.00 86 GLY A C 1
ATOM 650 O O . GLY A 1 86 ? -9.682 3.924 3.593 1.00 97.00 86 GLY A O 1
ATOM 651 N N . LYS A 1 87 ? -10.310 3.781 1.450 1.00 97.31 87 LYS A N 1
ATOM 652 C CA . LYS A 1 87 ? -11.526 4.606 1.622 1.00 97.31 87 LYS A CA 1
ATOM 653 C C . LYS A 1 87 ? -12.474 4.021 2.674 1.00 97.31 87 LYS A C 1
ATOM 655 O O . LYS A 1 87 ? -13.035 4.768 3.471 1.00 97.31 87 LYS A O 1
ATOM 660 N N . SER A 1 88 ? -12.610 2.696 2.707 1.00 97.00 88 SER A N 1
ATOM 661 C CA . SER A 1 88 ? -13.477 2.008 3.670 1.00 97.00 88 SER A CA 1
ATOM 662 C C . SER A 1 88 ? -12.972 2.164 5.112 1.00 97.00 88 SER A C 1
ATOM 664 O O . SER A 1 88 ? -13.750 2.509 6.000 1.00 97.00 88 SER A O 1
ATOM 666 N N . ILE A 1 89 ? -11.663 1.994 5.349 1.00 96.50 89 ILE A N 1
ATOM 667 C CA . ILE A 1 89 ? -11.062 2.217 6.678 1.00 96.50 89 ILE A CA 1
ATOM 668 C C . ILE A 1 89 ? -11.123 3.690 7.082 1.00 96.50 89 ILE A C 1
ATOM 670 O O . ILE A 1 89 ? -11.475 3.999 8.217 1.00 96.50 89 ILE A O 1
ATOM 674 N N . GLU A 1 90 ? -10.796 4.607 6.172 1.00 95.88 90 GLU A N 1
ATOM 675 C CA . GLU A 1 90 ? -10.801 6.046 6.446 1.00 95.88 90 GLU A CA 1
ATOM 676 C C . GLU A 1 90 ? -12.202 6.545 6.829 1.00 95.88 90 GLU A C 1
ATOM 678 O O . GLU A 1 90 ? -12.331 7.355 7.747 1.00 95.88 90 GLU A O 1
ATOM 683 N N . SER A 1 91 ? -13.246 6.023 6.175 1.00 96.44 91 SER A N 1
ATOM 684 C CA . SER A 1 91 ? -14.644 6.303 6.515 1.00 96.44 91 SER A CA 1
ATOM 685 C C . SER A 1 91 ? -15.007 5.783 7.911 1.00 96.44 91 SER A C 1
ATOM 687 O O . SER A 1 91 ? -15.494 6.552 8.740 1.00 96.44 91 SER A O 1
ATOM 689 N N . ALA A 1 92 ? -14.690 4.518 8.215 1.00 96.31 92 ALA A N 1
ATOM 690 C CA . ALA A 1 92 ? -14.956 3.921 9.526 1.00 96.31 92 ALA A CA 1
ATOM 691 C C . ALA A 1 92 ? -14.213 4.645 10.664 1.00 96.31 92 ALA A C 1
ATOM 693 O O . ALA A 1 92 ? -14.785 4.892 11.727 1.00 96.31 92 ALA A O 1
ATOM 694 N N . ALA A 1 93 ? -12.962 5.049 10.427 1.00 96.44 93 ALA A N 1
ATOM 695 C CA . ALA A 1 93 ? -12.187 5.862 11.358 1.00 96.44 93 ALA A CA 1
ATOM 696 C C . ALA A 1 93 ? -12.784 7.269 11.521 1.00 96.44 93 ALA A C 1
ATOM 698 O O . ALA A 1 93 ? -12.856 7.777 12.636 1.00 96.44 93 ALA A O 1
ATOM 699 N N . GLY A 1 94 ? -13.273 7.887 10.440 1.00 95.75 94 GLY A N 1
ATOM 700 C CA . GLY A 1 94 ? -13.973 9.175 10.495 1.00 95.75 94 GLY A CA 1
ATOM 701 C C . GLY A 1 94 ? -15.232 9.154 11.367 1.00 95.75 94 GLY A C 1
ATOM 702 O O . GLY A 1 94 ? -15.569 10.167 11.968 1.00 95.75 94 GLY A O 1
ATOM 703 N N . GLN A 1 95 ? -15.880 7.995 11.484 1.00 95.88 95 GLN A N 1
ATOM 704 C CA . GLN A 1 95 ? -17.040 7.765 12.352 1.00 95.88 95 GLN A CA 1
ATOM 705 C C . GLN A 1 95 ? -16.655 7.295 13.767 1.00 95.88 95 GLN A C 1
ATOM 707 O O . GLN A 1 95 ? -17.532 7.062 14.594 1.00 95.88 95 GLN A O 1
ATOM 712 N N . GLY A 1 96 ? -15.363 7.089 14.049 1.00 94.31 96 GLY A N 1
ATOM 713 C CA . GLY A 1 96 ? -14.889 6.523 15.315 1.00 94.31 96 GLY A CA 1
ATOM 714 C C . GLY A 1 96 ? -15.314 5.068 15.555 1.00 94.31 96 GLY A C 1
ATOM 715 O O . GLY A 1 96 ? -15.283 4.595 16.693 1.00 94.31 96 GLY A O 1
ATOM 716 N N . ASN A 1 97 ? -15.717 4.338 14.508 1.00 96.00 97 ASN A N 1
ATOM 717 C CA . ASN A 1 97 ? -16.247 2.984 14.628 1.00 96.00 97 ASN A CA 1
ATOM 718 C C . ASN A 1 97 ? -15.117 1.945 14.711 1.00 96.00 97 ASN A C 1
ATOM 720 O O . ASN A 1 97 ? -14.731 1.316 13.721 1.00 96.00 97 ASN A O 1
ATOM 724 N N . ALA A 1 98 ? -14.604 1.751 15.926 1.00 95.56 98 ALA A N 1
ATOM 725 C CA . ALA A 1 98 ? -13.513 0.821 16.211 1.00 95.56 98 ALA A CA 1
ATOM 726 C C . ALA A 1 98 ? -13.806 -0.618 15.752 1.00 95.56 98 ALA A C 1
ATOM 728 O O . ALA A 1 98 ? -12.912 -1.300 15.255 1.00 95.56 98 ALA A O 1
ATOM 729 N N . ALA A 1 99 ? -15.050 -1.083 15.904 1.00 96.56 99 ALA A N 1
ATOM 730 C CA . ALA A 1 99 ? -15.439 -2.443 15.539 1.00 96.56 99 ALA A CA 1
ATOM 731 C C . ALA A 1 99 ? -15.312 -2.674 14.026 1.00 96.56 99 ALA A C 1
ATOM 733 O O . ALA A 1 99 ? -14.735 -3.673 13.590 1.00 96.56 99 ALA A O 1
ATOM 734 N N . VAL A 1 100 ? -15.781 -1.716 13.222 1.00 97.00 100 VAL A N 1
ATOM 735 C CA . VAL A 1 100 ? -15.661 -1.781 11.760 1.00 97.00 100 VAL A CA 1
ATOM 736 C C . VAL A 1 100 ? -14.203 -1.649 11.326 1.00 97.00 100 VAL A C 1
ATOM 738 O O . VAL A 1 100 ? -13.754 -2.444 10.504 1.00 97.00 100 VAL A O 1
ATOM 741 N N . VAL A 1 101 ? -13.426 -0.730 11.913 1.00 97.12 101 VAL A N 1
ATOM 742 C CA . VAL A 1 101 ? -11.983 -0.613 11.620 1.00 97.12 101 VAL A CA 1
ATOM 743 C C . VAL A 1 101 ? -11.259 -1.935 11.890 1.00 97.12 101 VAL A C 1
ATOM 745 O O . VAL A 1 101 ? -10.546 -2.424 11.016 1.00 97.12 101 VAL A O 1
ATOM 748 N N . ASN A 1 102 ? -11.488 -2.558 13.047 1.00 95.88 102 ASN A N 1
ATOM 749 C CA . ASN A 1 102 ? -10.864 -3.834 13.409 1.00 95.88 102 ASN A CA 1
ATOM 750 C C . ASN A 1 102 ? -11.294 -4.988 12.494 1.00 95.88 102 ASN A C 1
ATOM 752 O O . ASN A 1 102 ? -10.500 -5.886 12.230 1.00 95.88 102 ASN A O 1
ATOM 756 N N . THR A 1 103 ? -12.522 -4.946 11.974 1.00 96.81 103 THR A N 1
ATOM 757 C CA . THR A 1 103 ? -13.025 -5.937 11.012 1.00 96.81 103 THR A CA 1
ATOM 758 C C . THR A 1 103 ? -12.383 -5.764 9.632 1.00 96.81 103 THR A C 1
ATOM 760 O O . THR A 1 103 ? -12.043 -6.744 8.971 1.00 96.81 103 THR A O 1
ATOM 763 N N . LEU A 1 104 ? -12.194 -4.520 9.181 1.00 96.31 104 LEU A N 1
ATOM 764 C CA . LEU A 1 104 ? -11.651 -4.209 7.855 1.00 96.31 104 LEU A CA 1
ATOM 765 C C . LEU A 1 104 ? -10.122 -4.292 7.789 1.00 96.31 104 LEU A C 1
ATOM 767 O O . LEU A 1 104 ? -9.573 -4.595 6.726 1.00 96.31 104 LEU A O 1
ATOM 771 N N . LEU A 1 105 ? -9.430 -4.028 8.901 1.00 96.12 105 LEU A N 1
ATOM 772 C CA . LEU A 1 105 ? -7.973 -3.926 8.936 1.00 96.12 105 LEU A CA 1
ATOM 773 C C . LEU A 1 105 ? -7.266 -5.182 8.396 1.00 96.12 105 LEU A C 1
ATOM 775 O O . LEU A 1 105 ? -6.420 -5.013 7.520 1.00 96.12 105 LEU A O 1
ATOM 779 N N . PRO A 1 106 ? -7.602 -6.427 8.797 1.00 96.12 106 PRO A N 1
ATOM 780 C CA . PRO A 1 106 ? -6.930 -7.617 8.267 1.00 96.12 106 PRO A CA 1
ATOM 781 C C . PRO A 1 106 ? -7.012 -7.724 6.741 1.00 96.12 106 PRO A C 1
ATOM 783 O O . PRO A 1 106 ? -6.019 -8.037 6.083 1.00 96.12 106 PRO A O 1
ATOM 786 N N . ARG A 1 107 ? -8.175 -7.396 6.162 1.00 95.62 107 ARG A N 1
ATOM 787 C CA . ARG A 1 107 ? -8.369 -7.390 4.707 1.00 95.62 107 ARG A CA 1
ATOM 788 C C . ARG A 1 107 ? -7.521 -6.313 4.037 1.00 95.62 107 ARG A C 1
ATOM 790 O O . ARG A 1 107 ? -6.893 -6.590 3.022 1.00 95.62 107 ARG A O 1
ATOM 797 N N . TYR A 1 108 ? -7.483 -5.107 4.596 1.00 96.69 108 TYR A N 1
ATOM 798 C CA . TYR A 1 108 ? -6.647 -4.028 4.070 1.00 96.69 108 TYR A CA 1
ATOM 799 C C . TYR A 1 108 ? -5.159 -4.380 4.103 1.00 96.69 108 TYR A C 1
ATOM 801 O O . TYR A 1 108 ? -4.468 -4.186 3.108 1.00 96.69 108 TYR A O 1
ATOM 809 N N . VAL A 1 109 ? -4.680 -4.966 5.205 1.00 97.00 109 VAL A N 1
ATOM 810 C CA . VAL A 1 109 ? -3.296 -5.445 5.329 1.00 97.00 109 VAL A CA 1
ATOM 811 C C . VAL A 1 109 ? -2.979 -6.495 4.267 1.00 97.00 109 VAL A C 1
ATOM 813 O O . VAL A 1 109 ? -1.915 -6.434 3.660 1.00 97.00 109 VAL A O 1
ATOM 816 N N . ALA A 1 110 ? -3.893 -7.431 4.006 1.00 96.00 110 ALA A N 1
ATOM 817 C CA . ALA A 1 110 ? -3.695 -8.450 2.980 1.00 96.00 110 ALA A CA 1
ATOM 818 C C . ALA A 1 110 ? -3.634 -7.853 1.560 1.00 96.00 110 ALA A C 1
ATOM 820 O O . ALA A 1 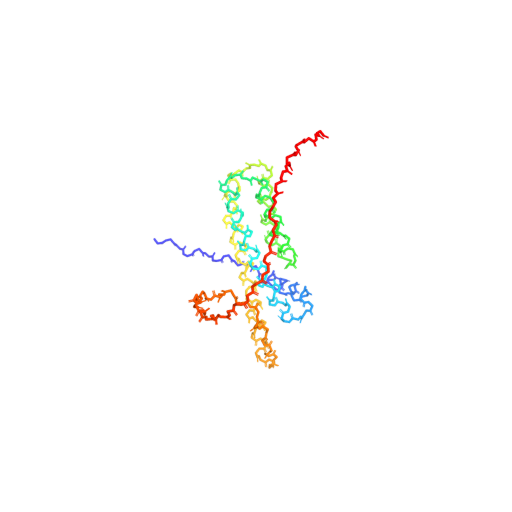110 ? -2.780 -8.247 0.769 1.00 96.00 110 ALA A O 1
ATOM 821 N N . ILE A 1 111 ? -4.494 -6.876 1.248 1.00 96.44 111 ILE A N 1
ATOM 822 C CA . ILE A 1 111 ? -4.482 -6.159 -0.039 1.00 96.44 111 ILE A CA 1
ATOM 823 C C . ILE A 1 111 ? -3.183 -5.360 -0.207 1.00 96.44 111 ILE A C 1
ATOM 825 O O . ILE A 1 111 ? -2.553 -5.430 -1.260 1.00 96.44 111 ILE A O 1
ATOM 829 N N . LEU A 1 112 ? -2.749 -4.641 0.833 1.00 96.94 112 LEU A N 1
ATOM 830 C CA . LEU A 1 112 ? -1.491 -3.891 0.818 1.00 96.94 112 LEU A CA 1
ATOM 831 C C . LEU A 1 112 ? -0.272 -4.817 0.682 1.00 96.94 112 LEU A C 1
ATOM 833 O O . LEU A 1 112 ? 0.665 -4.492 -0.039 1.00 96.94 112 LEU A O 1
ATOM 837 N N . GLY A 1 113 ? -0.305 -5.991 1.318 1.00 96.31 113 GLY A N 1
ATOM 838 C CA . GLY A 1 113 ? 0.709 -7.029 1.137 1.00 96.31 113 GLY A CA 1
ATOM 839 C C . GLY A 1 113 ? 0.797 -7.499 -0.315 1.00 96.31 113 GLY A C 1
ATOM 840 O O . GLY A 1 113 ? 1.875 -7.486 -0.892 1.00 96.31 113 GLY A O 1
ATOM 841 N N . ALA A 1 114 ? -0.341 -7.804 -0.945 1.00 96.12 114 ALA A N 1
ATOM 842 C CA . ALA A 1 114 ? -0.384 -8.204 -2.353 1.00 96.12 114 ALA A CA 1
ATOM 843 C C . ALA A 1 114 ? 0.110 -7.104 -3.311 1.00 96.12 114 ALA A C 1
ATOM 845 O O . ALA A 1 114 ? 0.705 -7.394 -4.351 1.00 96.12 114 ALA A O 1
ATOM 846 N N . PHE A 1 115 ? -0.133 -5.837 -2.964 1.00 97.06 115 PHE A N 1
ATOM 847 C CA . PHE A 1 115 ? 0.422 -4.698 -3.687 1.00 97.06 115 PHE A CA 1
ATOM 848 C C . PHE A 1 115 ? 1.949 -4.646 -3.568 1.00 97.06 115 PHE A C 1
ATOM 850 O O . PHE A 1 115 ? 2.625 -4.570 -4.590 1.00 97.06 115 PHE A O 1
ATOM 857 N N . ASN A 1 116 ? 2.499 -4.774 -2.358 1.00 96.50 116 ASN A N 1
ATOM 858 C CA . ASN A 1 116 ? 3.949 -4.811 -2.151 1.00 96.50 116 ASN A CA 1
ATOM 859 C C . ASN A 1 116 ? 4.607 -6.020 -2.838 1.00 96.50 116 ASN A C 1
ATOM 861 O O . ASN A 1 116 ? 5.664 -5.862 -3.439 1.00 96.50 116 ASN A O 1
ATOM 865 N N . ASP A 1 117 ? 3.965 -7.191 -2.828 1.00 95.44 117 ASP A N 1
ATOM 866 C CA . ASP A 1 117 ? 4.434 -8.374 -3.563 1.00 95.44 117 ASP A CA 1
ATOM 867 C C . ASP A 1 117 ? 4.487 -8.107 -5.077 1.00 95.44 117 ASP A C 1
ATOM 869 O O . ASP A 1 117 ? 5.416 -8.531 -5.764 1.00 95.44 117 ASP A O 1
ATOM 873 N N . THR A 1 118 ? 3.500 -7.374 -5.604 1.00 95.81 118 THR A N 1
ATOM 874 C CA . THR A 1 118 ? 3.473 -6.966 -7.016 1.00 95.81 118 THR A CA 1
ATOM 875 C C . THR A 1 118 ? 4.613 -5.998 -7.324 1.00 95.81 118 THR A C 1
ATOM 877 O O . THR A 1 118 ? 5.290 -6.168 -8.332 1.00 95.81 118 THR A O 1
ATOM 880 N N . LEU A 1 119 ? 4.866 -5.020 -6.449 1.00 95.25 119 LEU A N 1
ATOM 881 C CA . LEU A 1 119 ? 5.993 -4.096 -6.589 1.00 95.25 119 LEU A CA 1
ATOM 882 C C . LEU A 1 119 ? 7.338 -4.841 -6.567 1.00 95.25 119 LEU A C 1
ATOM 884 O O . LEU A 1 119 ? 8.155 -4.638 -7.460 1.00 95.25 119 LEU A O 1
ATOM 888 N N . ALA A 1 120 ? 7.545 -5.759 -5.621 1.00 93.94 120 ALA A N 1
ATOM 889 C CA . ALA A 1 120 ? 8.785 -6.533 -5.503 1.00 93.94 120 ALA A CA 1
ATOM 890 C C . ALA A 1 120 ? 9.060 -7.418 -6.737 1.00 93.94 120 ALA A C 1
ATOM 892 O O . ALA A 1 120 ? 10.207 -7.591 -7.156 1.00 93.94 120 ALA A O 1
ATOM 893 N N . ALA A 1 121 ? 8.008 -7.947 -7.369 1.00 92.25 121 ALA A N 1
ATOM 894 C CA . ALA A 1 121 ? 8.144 -8.689 -8.620 1.00 92.25 121 ALA A CA 1
ATOM 895 C C . ALA A 1 121 ? 8.653 -7.805 -9.779 1.00 92.25 121 ALA A C 1
ATOM 897 O O . ALA A 1 121 ? 9.401 -8.285 -10.631 1.00 92.25 121 ALA A O 1
ATOM 898 N N . LEU A 1 122 ? 8.300 -6.513 -9.802 1.00 90.12 122 LEU A N 1
ATOM 899 C CA . LEU A 1 122 ? 8.791 -5.568 -10.814 1.00 90.12 122 LEU A CA 1
ATOM 900 C C . LEU A 1 122 ? 10.279 -5.246 -10.638 1.00 90.12 122 LEU A C 1
ATOM 902 O O . LEU A 1 122 ? 10.981 -5.088 -11.635 1.00 90.12 122 LEU A O 1
ATOM 906 N N . GLU A 1 123 ? 10.760 -5.160 -9.396 1.00 80.69 123 GLU A N 1
ATOM 907 C CA . GLU A 1 123 ? 12.186 -4.974 -9.093 1.00 80.69 123 GLU A CA 1
ATOM 908 C C . GLU A 1 123 ? 13.009 -6.169 -9.582 1.00 80.69 123 GLU A C 1
ATOM 910 O O . GLU A 1 123 ? 13.995 -5.996 -10.299 1.00 80.69 123 GLU A O 1
ATOM 915 N N . SER A 1 124 ? 12.552 -7.385 -9.270 1.00 76.38 124 SER A N 1
ATOM 916 C CA . SER A 1 124 ? 13.225 -8.623 -9.680 1.00 76.38 124 SER A CA 1
ATOM 917 C C . SER A 1 124 ? 13.335 -8.730 -11.205 1.00 76.38 124 SER A C 1
ATOM 919 O O . SER A 1 124 ? 14.403 -9.040 -11.730 1.00 76.38 124 SER A O 1
ATOM 921 N N . ASN A 1 125 ? 12.261 -8.393 -11.928 1.00 73.25 125 ASN A N 1
ATOM 922 C CA . ASN A 1 125 ? 12.256 -8.411 -13.392 1.00 73.25 125 ASN A CA 1
ATOM 923 C C . ASN A 1 125 ? 13.164 -7.333 -14.007 1.00 73.25 125 ASN A C 1
ATOM 925 O O . ASN A 1 125 ? 13.799 -7.589 -15.030 1.00 73.25 125 ASN A O 1
ATOM 929 N N . GLY A 1 126 ? 13.243 -6.144 -13.400 1.00 67.12 126 GLY A N 1
ATOM 930 C CA . GLY A 1 126 ? 14.140 -5.076 -13.851 1.00 67.12 126 GLY A CA 1
ATOM 931 C C . GLY A 1 126 ? 15.614 -5.457 -13.698 1.00 67.12 126 GLY A C 1
ATOM 932 O O . GLY A 1 126 ? 16.399 -5.277 -14.628 1.00 67.12 126 GLY A O 1
ATOM 933 N N . LEU A 1 127 ? 15.974 -6.067 -12.565 1.00 64.75 127 LEU A N 1
ATOM 934 C CA . LEU A 1 127 ? 17.332 -6.550 -12.302 1.00 64.75 127 LEU A CA 1
ATOM 935 C C . LEU A 1 127 ? 17.748 -7.665 -13.273 1.00 64.75 127 LEU A C 1
ATOM 937 O O . LEU A 1 127 ? 18.868 -7.637 -13.779 1.00 64.75 127 LEU A O 1
ATOM 941 N N . SER A 1 128 ? 16.854 -8.609 -13.590 1.00 61.31 128 SER A N 1
ATOM 942 C CA . SER A 1 128 ? 17.130 -9.651 -14.590 1.00 61.31 128 SER A CA 1
ATOM 943 C C . SER A 1 128 ? 17.384 -9.072 -15.985 1.00 61.31 128 SER A C 1
ATOM 945 O O . SER A 1 128 ? 18.343 -9.479 -16.639 1.00 61.31 128 SER A O 1
ATOM 947 N N . GLN A 1 129 ? 16.601 -8.075 -16.415 1.00 60.91 129 GLN A N 1
ATOM 948 C CA . GLN A 1 129 ? 16.816 -7.412 -17.708 1.00 60.91 129 GLN A CA 1
ATOM 949 C C . GLN A 1 129 ? 18.150 -6.654 -17.759 1.00 60.91 129 GLN A C 1
ATOM 951 O O . GLN A 1 129 ? 18.846 -6.726 -18.765 1.00 60.91 129 GLN A O 1
ATOM 956 N N . MET A 1 130 ? 18.549 -5.987 -16.669 1.00 60.56 130 MET A N 1
ATOM 957 C CA . MET A 1 130 ? 19.824 -5.256 -16.590 1.00 60.56 130 MET A CA 1
ATOM 958 C C . MET A 1 130 ? 21.059 -6.166 -16.677 1.00 60.56 130 MET A C 1
ATOM 960 O O . MET A 1 130 ? 22.098 -5.742 -17.194 1.00 60.56 130 MET A O 1
ATOM 964 N N . VAL A 1 131 ? 20.956 -7.402 -16.172 1.00 60.22 131 VAL A N 1
ATOM 965 C CA . VAL A 1 131 ? 22.010 -8.423 -16.285 1.00 60.22 131 VAL A CA 1
ATOM 966 C C . VAL A 1 131 ? 22.110 -8.939 -17.723 1.00 60.22 131 VAL A C 1
ATOM 968 O O . VAL A 1 131 ? 23.216 -9.053 -18.248 1.00 60.22 131 VAL A O 1
ATOM 971 N N . GLU A 1 132 ? 20.980 -9.192 -18.389 1.00 59.19 132 GLU A N 1
ATOM 972 C CA . GLU A 1 132 ? 20.951 -9.681 -19.776 1.00 59.19 132 GLU A CA 1
ATOM 973 C C . GLU A 1 132 ? 21.419 -8.638 -20.803 1.00 59.19 132 GLU A C 1
ATOM 975 O O . GLU A 1 132 ? 22.117 -8.990 -21.753 1.00 59.19 132 GLU A O 1
ATOM 980 N N . THR A 1 133 ? 21.114 -7.349 -20.618 1.00 59.03 133 THR A N 1
ATOM 981 C CA . THR A 1 133 ? 21.551 -6.286 -21.544 1.00 59.03 133 THR A CA 1
ATOM 982 C C . THR A 1 133 ? 22.987 -5.805 -21.317 1.00 59.03 133 THR A C 1
ATOM 984 O O . THR A 1 133 ? 23.407 -4.816 -21.921 1.00 59.03 133 THR A O 1
ATOM 987 N N . GLY A 1 134 ? 23.762 -6.456 -20.439 1.00 51.47 134 GLY A N 1
ATOM 988 C CA . GLY A 1 134 ? 25.150 -6.070 -20.150 1.00 51.47 134 GLY A CA 1
ATOM 989 C C . GLY A 1 134 ? 25.286 -4.657 -19.567 1.00 51.47 134 GLY A C 1
ATOM 990 O O . GLY A 1 134 ? 26.365 -4.071 -19.594 1.00 51.47 134 GLY A O 1
ATOM 991 N N . THR A 1 135 ? 24.197 -4.088 -19.040 1.00 56.50 135 THR A N 1
ATOM 992 C CA . THR A 1 135 ? 24.128 -2.709 -18.528 1.00 56.50 135 THR A CA 1
ATOM 993 C C . THR A 1 135 ? 24.464 -2.640 -17.036 1.00 56.50 135 THR A C 1
ATOM 995 O O . THR A 1 135 ? 24.116 -1.677 -16.355 1.00 56.50 135 THR A O 1
ATOM 998 N N . MET A 1 136 ? 25.145 -3.660 -16.502 1.00 40.97 136 MET A N 1
ATOM 999 C CA . MET A 1 136 ? 25.526 -3.737 -15.096 1.00 40.97 136 MET A CA 1
ATOM 1000 C C . MET A 1 136 ? 26.617 -2.708 -14.772 1.00 40.97 136 MET A C 1
ATOM 1002 O O . MET A 1 136 ? 27.806 -3.009 -14.712 1.00 40.97 136 MET A O 1
ATOM 1006 N N . ARG A 1 137 ? 26.196 -1.464 -14.538 1.00 47.66 137 ARG A N 1
ATOM 1007 C CA . ARG A 1 137 ? 26.963 -0.446 -13.826 1.00 47.66 137 ARG A CA 1
ATOM 1008 C C . ARG A 1 137 ? 26.318 -0.284 -12.456 1.00 47.66 137 ARG A C 1
ATOM 1010 O O . ARG A 1 137 ? 25.309 0.395 -12.316 1.00 47.66 137 ARG A O 1
ATOM 1017 N N . MET A 1 138 ? 26.881 -0.965 -11.466 1.00 40.03 138 MET A N 1
ATOM 1018 C CA . MET A 1 138 ? 26.474 -0.860 -10.063 1.00 40.03 138 MET A CA 1
ATOM 1019 C C . MET A 1 138 ? 26.518 0.609 -9.610 1.00 40.03 138 MET A C 1
ATOM 1021 O O . MET A 1 138 ? 27.566 1.238 -9.770 1.00 40.03 138 MET A O 1
ATOM 1025 N N . PRO A 1 139 ? 25.470 1.163 -8.980 1.00 46.47 139 PRO A N 1
ATOM 1026 C CA . PRO A 1 139 ? 25.632 2.280 -8.075 1.00 46.47 139 PRO A CA 1
ATOM 1027 C C . PRO A 1 139 ? 25.592 1.726 -6.650 1.00 46.47 139 PRO A C 1
ATOM 1029 O O . PRO A 1 139 ? 24.530 1.668 -6.037 1.00 46.47 139 PRO A O 1
ATOM 1032 N N . PHE A 1 140 ? 26.735 1.290 -6.117 1.00 42.97 140 PHE A N 1
ATOM 1033 C CA . PHE A 1 140 ? 26.851 1.129 -4.669 1.00 42.97 140 PHE A CA 1
ATOM 1034 C C . PHE A 1 140 ? 28.292 1.300 -4.178 1.00 42.97 140 PHE A C 1
ATOM 1036 O O . PHE A 1 140 ? 29.020 0.332 -4.028 1.00 42.97 140 PHE A O 1
ATOM 1043 N N . ASP A 1 141 ? 28.648 2.557 -3.909 1.00 41.75 141 ASP A N 1
ATOM 1044 C CA . ASP A 1 141 ? 29.698 2.977 -2.970 1.00 41.75 141 ASP A CA 1
ATOM 1045 C C . ASP A 1 141 ? 29.168 4.204 -2.204 1.00 41.75 141 ASP A C 1
ATOM 1047 O O . ASP A 1 141 ? 29.701 5.301 -2.324 1.00 41.75 141 ASP A O 1
ATOM 1051 N N . ALA A 1 142 ? 28.034 4.083 -1.501 1.00 43.72 142 ALA A N 1
ATOM 1052 C CA . ALA A 1 142 ? 27.575 5.135 -0.580 1.00 43.72 142 ALA A CA 1
ATOM 1053 C C . ALA A 1 142 ? 26.429 4.673 0.333 1.00 43.72 142 ALA A C 1
ATOM 1055 O O . ALA A 1 142 ? 25.388 5.314 0.368 1.00 43.72 142 ALA A O 1
ATOM 1056 N N . PHE A 1 143 ? 26.579 3.579 1.080 1.00 41.47 143 PHE A N 1
ATOM 1057 C CA . PHE A 1 143 ? 25.868 3.457 2.363 1.00 41.47 143 PHE A CA 1
ATOM 1058 C C . PHE A 1 143 ? 26.622 2.491 3.281 1.00 41.47 143 PHE A C 1
ATOM 1060 O O . PHE A 1 143 ? 26.155 1.410 3.630 1.00 41.47 143 PHE A O 1
ATOM 1067 N N . ASP A 1 144 ? 27.835 2.898 3.657 1.00 39.81 144 ASP A N 1
ATOM 1068 C CA . ASP A 1 144 ? 28.523 2.343 4.817 1.00 39.81 144 ASP A CA 1
ATOM 1069 C C . ASP A 1 144 ? 27.892 2.945 6.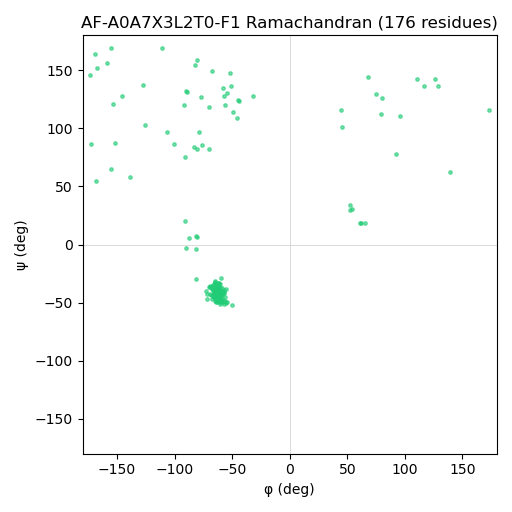086 1.00 39.81 144 ASP A C 1
ATOM 1071 O O . ASP A 1 144 ? 28.324 3.971 6.608 1.00 39.81 144 ASP A O 1
ATOM 1075 N N . VAL A 1 145 ? 26.803 2.335 6.563 1.00 44.75 145 VAL A N 1
ATOM 1076 C CA . VAL A 1 145 ? 26.400 2.452 7.973 1.00 44.75 145 VAL A CA 1
ATOM 1077 C C . VAL A 1 145 ? 27.058 1.301 8.714 1.00 44.75 145 VAL A C 1
ATOM 1079 O O . VAL A 1 145 ? 26.419 0.297 9.029 1.00 44.75 145 VAL A O 1
ATOM 1082 N N . ARG A 1 146 ? 28.364 1.436 8.942 1.00 40.16 146 ARG A N 1
ATOM 1083 C CA . ARG A 1 146 ? 29.099 0.888 10.083 1.00 40.16 146 ARG A CA 1
ATOM 1084 C C . ARG A 1 146 ? 30.535 1.423 10.048 1.00 40.16 146 ARG A C 1
ATOM 1086 O O . ARG A 1 146 ? 31.437 0.735 9.598 1.00 40.16 146 ARG A O 1
ATOM 1093 N N . GLN A 1 147 ? 30.776 2.605 10.626 1.00 40.59 147 GLN A N 1
ATOM 1094 C CA . GLN A 1 147 ? 32.120 2.875 11.146 1.00 40.59 147 GLN A CA 1
ATOM 1095 C C . GLN A 1 147 ? 32.344 1.991 12.384 1.00 40.59 147 GLN A C 1
ATOM 1097 O O . GLN A 1 147 ? 31.592 2.119 13.354 1.00 40.59 147 GLN A O 1
ATOM 1102 N N . PRO A 1 148 ? 33.328 1.075 12.375 1.00 39.69 148 PRO A N 1
ATOM 1103 C CA . PRO A 1 148 ? 33.788 0.428 13.588 1.00 39.69 148 PRO A CA 1
ATOM 1104 C C . PRO A 1 148 ? 34.682 1.401 14.374 1.00 39.69 148 PRO A C 1
ATOM 1106 O O . PRO A 1 148 ? 35.650 1.944 13.848 1.00 39.69 148 PRO A O 1
ATOM 1109 N N . GLU A 1 149 ? 34.340 1.597 15.645 1.00 49.16 149 GLU A N 1
ATOM 1110 C CA . GLU A 1 149 ? 35.180 2.183 16.698 1.00 49.16 149 GLU A CA 1
ATOM 1111 C C . GLU A 1 149 ? 36.606 1.607 16.679 1.00 49.16 149 GLU A C 1
ATOM 1113 O O . GLU A 1 149 ? 36.743 0.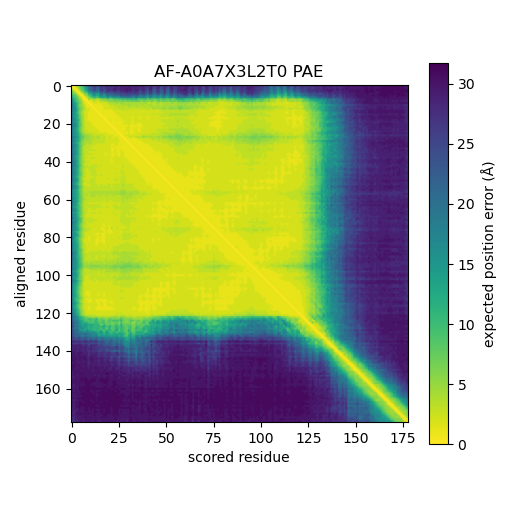395 16.826 1.00 49.16 149 GLU A O 1
ATOM 1118 N N . LEU A 1 150 ? 37.657 2.437 16.583 1.00 39.62 150 LEU A N 1
ATOM 1119 C CA . LEU A 1 150 ? 39.054 2.055 16.869 1.00 39.62 150 LEU A CA 1
ATOM 1120 C C . LEU A 1 150 ? 39.930 3.304 17.182 1.00 39.62 150 LEU A C 1
ATOM 1122 O O . LEU A 1 150 ? 39.569 4.415 16.805 1.00 39.62 150 LEU A O 1
ATOM 1126 N N . PRO A 1 151 ? 41.056 3.169 17.917 1.00 45.00 151 PRO A N 1
ATOM 1127 C CA . PRO A 1 151 ? 41.141 3.543 19.332 1.00 45.00 151 PRO A CA 1
ATOM 1128 C C . PRO A 1 151 ? 42.020 4.772 19.634 1.00 45.00 151 PRO A C 1
ATOM 1130 O O . PRO A 1 151 ? 42.851 5.198 18.834 1.00 45.00 151 PRO A O 1
ATOM 1133 N N . MET A 1 152 ? 41.913 5.254 20.881 1.00 43.94 152 MET A N 1
ATOM 1134 C CA . MET A 1 152 ? 42.958 6.028 21.561 1.00 43.94 152 MET A CA 1
ATOM 1135 C C . MET A 1 152 ? 44.341 5.396 21.347 1.00 43.94 152 MET A C 1
ATOM 1137 O O . MET A 1 152 ? 44.573 4.268 21.784 1.00 43.94 152 MET A O 1
ATOM 1141 N N . GLN A 1 153 ? 45.293 6.162 20.810 1.00 43.19 153 GLN A N 1
ATOM 1142 C CA . GLN A 1 153 ? 46.701 5.961 21.134 1.00 43.19 153 GLN A CA 1
ATOM 1143 C C . GLN A 1 153 ? 47.485 7.277 21.167 1.00 43.19 153 GLN A C 1
ATOM 1145 O O . GLN A 1 153 ? 47.466 8.112 20.271 1.00 43.19 153 GLN A O 1
ATOM 1150 N N . THR A 1 154 ? 48.151 7.413 22.303 1.00 46.12 154 THR A N 1
ATOM 1151 C CA . THR A 1 154 ? 49.066 8.434 22.795 1.00 46.12 154 THR A CA 1
ATOM 1152 C C . THR A 1 154 ? 50.208 8.798 21.849 1.00 46.12 154 THR A C 1
ATOM 1154 O O . THR A 1 154 ? 50.952 7.920 21.421 1.00 46.12 154 THR A O 1
ATOM 1157 N N . ALA A 1 155 ? 50.481 10.098 21.716 1.00 42.03 155 ALA A N 1
ATOM 1158 C CA . ALA A 1 155 ? 51.803 10.602 21.354 1.00 42.03 155 ALA A CA 1
ATOM 1159 C C . ALA A 1 155 ? 52.275 11.629 22.399 1.00 42.03 155 ALA A C 1
ATOM 1161 O O . ALA A 1 155 ? 51.834 12.776 22.435 1.00 42.03 155 ALA A O 1
ATOM 1162 N N . ARG A 1 156 ? 53.179 11.183 23.279 1.00 43.38 156 ARG A N 1
ATOM 1163 C CA . ARG A 1 156 ? 54.073 12.029 24.083 1.00 43.38 156 ARG A CA 1
ATOM 1164 C C . ARG A 1 156 ? 55.362 12.269 23.289 1.00 43.38 156 ARG A C 1
ATOM 1166 O O . ARG A 1 156 ? 55.992 11.289 22.908 1.00 43.38 156 ARG A O 1
ATOM 1173 N N . ARG A 1 157 ? 55.809 13.524 23.177 1.00 40.81 157 ARG A N 1
ATOM 1174 C CA . ARG A 1 157 ? 57.169 14.023 23.523 1.00 40.81 157 ARG A CA 1
ATOM 1175 C C . ARG A 1 157 ? 57.284 15.486 23.066 1.00 40.81 157 ARG A C 1
ATOM 1177 O O . ARG A 1 157 ? 57.008 15.760 21.911 1.00 40.81 157 ARG A O 1
ATOM 1184 N N . THR A 1 158 ? 57.453 16.486 23.932 1.00 37.28 158 THR A N 1
ATOM 1185 C CA . THR A 1 158 ? 58.594 16.871 24.800 1.00 37.28 158 THR A CA 1
ATOM 1186 C C . THR A 1 158 ? 59.473 17.945 24.152 1.00 37.28 158 THR A C 1
ATOM 1188 O O . THR A 1 158 ? 60.253 17.641 23.257 1.00 37.28 158 THR A O 1
ATOM 1191 N N . GLY A 1 159 ? 59.411 19.145 24.748 1.00 35.16 159 GLY A N 1
ATOM 1192 C CA . GLY A 1 159 ? 60.530 20.081 24.929 1.00 35.16 159 GLY A CA 1
ATOM 1193 C C . GLY A 1 159 ? 60.474 21.369 24.092 1.00 35.16 159 GLY A C 1
ATOM 1194 O O . GLY A 1 159 ? 60.088 21.315 22.936 1.00 35.16 159 GLY A O 1
ATOM 1195 N N . THR A 1 160 ? 60.880 22.559 24.555 1.00 36.53 160 THR A N 1
ATOM 1196 C CA . THR A 1 160 ? 61.204 23.113 25.891 1.00 36.53 160 THR A CA 1
ATOM 1197 C C . THR A 1 160 ? 61.453 24.632 25.707 1.00 36.53 160 THR A C 1
ATOM 1199 O O . THR A 1 160 ? 62.080 24.978 24.715 1.00 36.53 160 THR A O 1
ATOM 1202 N N . LEU A 1 161 ? 61.084 25.464 26.706 1.00 39.94 161 LEU A N 1
ATOM 1203 C CA . LEU A 1 161 ? 61.639 26.804 27.067 1.00 39.94 161 LEU A CA 1
ATOM 1204 C C . LEU A 1 161 ? 61.398 27.982 26.075 1.00 39.94 161 LEU A C 1
ATOM 1206 O O . LEU A 1 161 ? 61.449 27.796 24.874 1.00 39.94 161 LEU A O 1
ATOM 1210 N N . SER A 1 162 ? 61.178 29.249 26.456 1.00 39.53 162 SER A N 1
ATOM 1211 C CA . SER A 1 162 ? 61.223 29.960 27.743 1.00 39.53 162 SER A CA 1
ATOM 1212 C C . SER A 1 162 ? 60.600 31.366 27.611 1.00 39.53 162 SER A C 1
ATOM 1214 O O . SER A 1 162 ? 60.618 31.938 26.527 1.00 39.53 162 SER A O 1
ATOM 1216 N N . SER A 1 163 ? 60.281 31.948 28.775 1.00 38.81 163 SER A N 1
ATOM 1217 C CA . SER A 1 163 ? 60.490 33.359 29.163 1.00 38.81 163 SER A CA 1
ATOM 1218 C C . SER A 1 163 ? 59.535 34.471 28.694 1.00 38.81 163 SER A C 1
ATOM 1220 O O . SER A 1 163 ? 59.416 34.761 27.510 1.00 38.81 163 SER A O 1
ATOM 1222 N N . GLY A 1 164 ? 59.024 35.216 29.686 1.00 39.06 164 GLY A N 1
ATOM 1223 C CA . GLY A 1 164 ? 58.495 36.581 29.549 1.00 39.06 164 GLY A CA 1
ATOM 1224 C C . GLY A 1 164 ? 57.222 36.803 30.371 1.00 39.06 164 GLY A C 1
ATOM 1225 O O . GLY A 1 164 ? 56.133 36.778 29.819 1.00 39.06 164 GLY A O 1
ATOM 1226 N N . THR A 1 165 ? 57.273 36.683 31.700 1.00 42.78 165 THR A N 1
ATOM 1227 C CA . THR A 1 165 ? 57.167 37.818 32.647 1.00 42.78 165 THR A CA 1
ATOM 1228 C C . THR A 1 165 ? 56.064 38.838 32.337 1.00 42.78 165 THR A C 1
ATOM 1230 O O . THR A 1 165 ? 56.184 39.621 31.402 1.00 42.78 165 THR A O 1
ATOM 1233 N N . ASP A 1 166 ? 55.102 38.910 33.258 1.00 38.50 166 ASP A N 1
ATOM 1234 C CA . ASP A 1 166 ? 54.826 40.090 34.098 1.00 38.50 166 ASP A CA 1
ATOM 1235 C C . ASP A 1 166 ? 53.354 40.548 34.107 1.00 38.50 166 ASP A C 1
ATOM 1237 O O . ASP A 1 166 ? 52.693 40.628 33.076 1.00 38.50 166 ASP A O 1
ATOM 1241 N N . GLY A 1 167 ? 52.863 40.875 35.306 1.00 37.59 167 GLY A N 1
ATOM 1242 C CA . GLY A 1 167 ? 51.679 41.717 35.502 1.00 37.59 167 GLY A CA 1
ATOM 1243 C C . GLY A 1 167 ? 50.304 41.042 35.626 1.00 37.59 167 GLY A C 1
ATOM 1244 O O . GLY A 1 167 ? 49.457 41.161 34.748 1.00 37.59 167 GLY A O 1
ATOM 1245 N N . ALA A 1 168 ? 50.001 40.475 36.794 1.00 39.16 168 ALA A N 1
ATOM 1246 C CA . ALA A 1 168 ? 48.690 40.719 37.421 1.00 39.16 168 ALA A CA 1
ATOM 1247 C C . ALA A 1 168 ? 48.794 42.079 38.164 1.00 39.16 168 ALA A C 1
ATOM 1249 O O . ALA A 1 168 ? 49.911 42.384 38.588 1.00 39.16 168 ALA A O 1
ATOM 1250 N N . PRO A 1 169 ? 47.719 42.866 38.430 1.00 47.75 169 PRO A N 1
ATOM 1251 C CA . PRO A 1 169 ? 46.453 42.311 38.916 1.00 47.75 169 PRO A CA 1
ATOM 1252 C C . PRO A 1 169 ? 45.144 43.114 38.640 1.00 47.75 169 PRO A C 1
ATOM 1254 O O . PRO A 1 169 ? 45.141 44.308 38.384 1.00 47.75 169 PRO A O 1
ATOM 1257 N N . ARG A 1 170 ? 44.017 42.431 38.905 1.00 37.78 170 ARG A N 1
ATOM 1258 C CA . ARG A 1 170 ? 42.850 42.911 39.686 1.00 37.78 170 ARG A CA 1
ATOM 1259 C C . ARG A 1 170 ? 41.828 43.939 39.122 1.00 37.78 170 ARG A C 1
ATOM 1261 O O . ARG A 1 170 ? 42.165 45.077 38.848 1.00 37.78 170 ARG A O 1
ATOM 1268 N N . ILE A 1 171 ? 40.546 43.537 39.269 1.00 37.66 171 ILE A N 1
ATOM 1269 C CA . ILE A 1 171 ? 39.360 44.270 39.808 1.00 37.66 171 ILE A CA 1
ATOM 1270 C C . ILE A 1 171 ? 38.167 44.554 38.854 1.00 37.66 171 ILE A C 1
ATOM 1272 O O . ILE A 1 171 ? 38.336 45.023 37.737 1.00 37.66 171 ILE A O 1
ATOM 1276 N N . SER A 1 172 ? 36.968 44.318 39.434 1.00 45.53 172 SER A N 1
ATOM 1277 C CA . SER A 1 172 ? 35.584 44.740 39.092 1.00 45.53 172 SER A CA 1
ATOM 1278 C C . SER A 1 172 ? 34.882 43.954 37.980 1.00 45.53 172 SER A C 1
ATOM 1280 O O . SER A 1 172 ? 35.329 43.961 36.846 1.00 45.53 172 SER A O 1
ATOM 1282 N N . ILE A 1 173 ? 33.822 43.160 38.203 1.00 45.62 173 ILE A N 1
ATOM 1283 C CA . ILE A 1 173 ? 32.515 43.390 38.868 1.00 45.62 173 ILE A CA 1
ATOM 1284 C C . ILE A 1 173 ? 31.835 44.701 38.454 1.00 45.62 173 ILE A C 1
ATOM 1286 O O . ILE A 1 173 ? 32.114 45.748 39.025 1.00 45.62 173 ILE A O 1
ATOM 1290 N N . ALA A 1 174 ? 30.848 44.587 37.563 1.00 47.00 174 ALA A N 1
ATOM 1291 C CA . ALA A 1 174 ? 29.576 45.293 37.678 1.00 47.00 174 ALA A CA 1
ATOM 1292 C C . ALA A 1 174 ? 28.494 44.494 36.942 1.00 47.00 174 ALA A C 1
ATOM 1294 O O . ALA A 1 174 ? 28.604 44.209 35.752 1.00 47.00 174 ALA A O 1
ATOM 1295 N N . ALA A 1 175 ? 27.477 44.110 37.705 1.00 44.47 175 ALA A N 1
ATOM 1296 C CA . ALA A 1 175 ? 26.178 43.712 37.205 1.00 44.47 175 ALA A CA 1
ATOM 1297 C C . ALA A 1 175 ? 25.346 44.964 36.895 1.00 44.47 175 ALA A C 1
ATOM 1299 O O . ALA A 1 175 ? 25.579 46.020 37.483 1.00 44.47 175 ALA A O 1
ATOM 1300 N N . GLY A 1 176 ? 24.333 44.791 36.050 1.00 38.59 176 GLY A N 1
ATOM 1301 C CA . GLY A 1 176 ? 23.236 45.736 35.866 1.0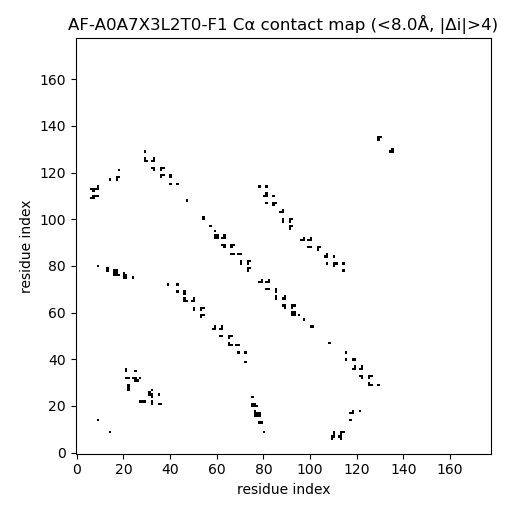0 38.59 176 GLY A CA 1
ATOM 1302 C C . GLY A 1 176 ? 23.048 46.131 34.406 1.00 38.59 176 GLY A C 1
ATOM 1303 O O . GLY A 1 176 ? 24.022 46.273 33.679 1.00 38.59 176 GLY A O 1
ATOM 1304 N N . GLN A 1 177 ? 21.840 46.320 33.900 1.00 44.12 177 GLN A N 1
ATOM 1305 C CA . GLN A 1 177 ? 20.498 46.257 34.473 1.00 44.12 177 GLN A CA 1
ATOM 1306 C C . GLN A 1 177 ? 19.528 46.263 33.280 1.00 44.12 177 GLN A C 1
ATOM 1308 O O . GLN A 1 177 ? 19.866 46.846 32.252 1.00 44.12 177 GLN A O 1
ATOM 1313 N N . ASP A 1 178 ? 18.368 45.641 33.501 1.00 45.78 178 ASP A N 1
ATOM 1314 C CA . ASP A 1 178 ? 17.050 45.888 32.886 1.00 45.78 178 ASP A CA 1
ATOM 1315 C C . ASP A 1 178 ? 16.876 45.778 31.356 1.00 45.78 178 ASP A C 1
ATOM 1317 O O . ASP A 1 178 ? 17.336 46.653 30.590 1.00 45.78 178 ASP A O 1
#

Secondary structure (DSSP, 8-state):
-----------HHHHHHHHHHHHHHTTT-HHHHHHHHHHHHHHHHHHHHHHHHHHHTT-HHHHHHHHHHHHHHHHHTT-HHHHHHHHHHHHHHHTT-HHHHHHHHHHHHHHHHHHHHHHHHHHHHHHHHHHHTT------SS------------------------------------

Mean predicted aligned error: 14.09 Å

Nearest PDB structures (foldseek):
  7c1i-assembly2_E  TM=7.725E-01  e=6.835E-03  Pseudomonas aeruginosa
  1yvi-assembly1_A  TM=7.783E-01  e=2.052E-02  Oryza sativa
  3myf-assembly1_A  TM=6.117E-01  e=2.911E-02  Shewanella sp. W3-18-1
  3iqt-assembly1_A  TM=6.864E-01  e=1.441E-01  Escherichia coli CFT073
  3agt-assembly1_A  TM=4.127E-01  e=4.779E-01  Nitratidesulfovibrio vulgaris

pLDDT: mean 78.12, std 24.04, range [33.59, 97.94]

Radius of gyration: 29.09 Å; Cα contacts (8 Å, |Δi|>4): 139; chains: 1; bounding box: 79×73×61 Å

Solvent-accessible surface area (backbone atoms only — not comparable to full-atom values): 10704 Å² total; per-residue (Å²): 138,80,75,83,69,79,76,55,70,69,57,70,71,55,52,53,47,25,52,54,33,41,34,55,76,26,72,71,35,56,66,51,29,39,54,52,41,53,51,51,47,54,50,47,52,55,40,51,51,52,31,54,52,19,56,75,69,64,34,36,70,50,32,35,53,34,42,51,52,49,32,52,58,27,55,63,26,62,37,59,68,46,38,56,45,36,51,55,44,38,51,29,30,74,69,67,36,58,69,57,32,65,66,46,45,65,57,41,52,37,47,48,47,26,49,44,54,52,44,52,52,53,37,54,53,39,54,52,51,35,60,74,69,71,62,77,70,84,90,80,92,82,80,84,89,70,85,78,90,81,80,95,77,88,84,88,84,88,88,79,90,80,90,83,87,86,82,83,84,90,85,80,90,82,88,84,78,137

Sequence (178 aa):
MTSVGARHRLPPDERDIIGAAVAHAARQDPTMQAMLVARLIETNATDLQDLRHAVTRRDWPGVRRTVHRIKGAAALARCASVIAAGKSIESAAGQGNAAVVNTLLPRYVAILGAFNDTLAALESNGLSQMVETGTMRMPFDAFDVRQPELPMQTARRTGTLSSGTDGAPRISIAAGQD

Foldseek 3Di:
DDDDPDQDADDPVLLVLLLVLLCVVQVVDLVSSLVLLVVLLVLLVVLLVQLVVCLVVLVLVSNLVSLVVNLVSCVSSVRVQLVVLSVQLNVCSVVSPSVSNVVSSVVNVSSSVNVNVSSVVSNVVSVVVCVVVVVPDDPDPPDPPDDDDDDDDDDDDDDDDDDDDDDDDDDDDDDDDD